Protein 4HP4 (pdb70)

CATH classification: 3.30.450.20

B-factor: mean 34.08, std 15.38, range [13.24, 105.61]

Foldseek 3Di:
DDPVVVVVVVCPPVLFWKFKFFLVDPQRATCDTGPSVCVVAVHDRVVNNGHPLPPVFDDDQFPVVCQSCCSVPAWDDFTWTEVGDIFTKDWTWGFDPPPDGGMIIITMGDRD/DDDPVRVVVVVCPPVLFWKFKFFLVDPQRATCDTGPSVCVVAVHHPVVNNGHRLCVVFDDDQFPVVCQSCCSVPHWDDFTWGEVGDIATKDWIWGFDPPPDGGMIIIGMHPRPD

Radius of gyration: 18.3 Å; Cα contacts (8 Å, |Δi|>4): 457; chains: 2; bounding box: 41×47×49 Å

Structure (mmCIF, N/CA/C/O backbone):
data_4HP4
#
_entry.id   4HP4
#
_cell.length_a   150.306
_cell.length_b   150.306
_cell.length_c   150.306
_cell.angle_alpha   90.00
_cell.angle_beta   90.00
_cell.angle_gamma   90.00
#
_symmetry.space_group_name_H-M   'P 41 3 2'
#
loop_
_entity.id
_entity.type
_entity.pdbx_description
1 polymer 'Eag-like K[+] channel'
2 non-polymer 'SULFATE ION'
3 non-polymer GLYCEROL
4 water water
#
loop_
_atom_site.group_PDB
_atom_site.id
_atom_site.type_symbol
_atom_site.label_atom_id
_atom_site.label_alt_id
_atom_site.label_comp_id
_atom_site.label_asym_id
_atom_site.label_entity_id
_atom_site.label_seq_id
_atom_site.pdbx_PDB_ins_code
_atom_site.Cartn_x
_atom_site.Cartn_y
_atom_site.Cartn_z
_atom_site.occupancy
_atom_site.B_iso_or_equiv
_atom_site.auth_seq_id
_atom_site.auth_comp_id
_atom_site.auth_asym_id
_atom_site.auth_atom_id
_atom_site.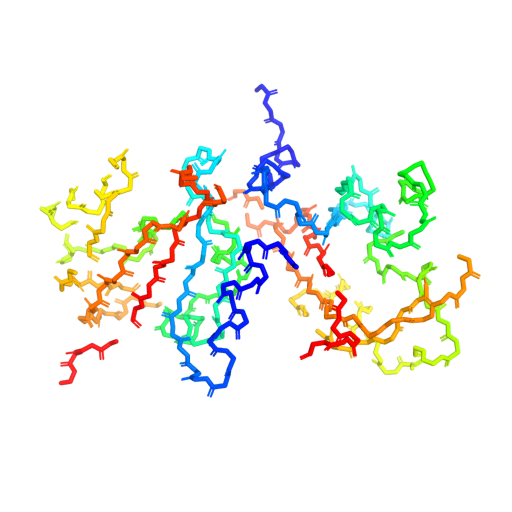pdbx_PDB_model_num
ATOM 1 N N . ASN A 1 6 ? 13.114 1.425 33.374 1.00 51.47 12 ASN A N 1
ATOM 2 C CA . ASN A 1 6 ? 11.801 2.020 33.592 1.00 50.81 12 ASN A CA 1
ATOM 3 C C . ASN A 1 6 ? 11.469 2.184 35.071 1.00 47.65 12 ASN A C 1
ATOM 4 O O . ASN A 1 6 ? 12.111 1.588 35.936 1.00 49.48 12 ASN A O 1
ATOM 9 N N . THR A 1 7 ? 10.450 2.991 35.350 1.00 36.59 13 THR A N 1
ATOM 10 C CA . THR A 1 7 ? 9.971 3.187 36.711 1.00 33.85 13 THR A CA 1
ATOM 11 C C . THR A 1 7 ? 9.263 1.928 37.187 1.00 37.29 13 THR A C 1
ATOM 12 O O . THR A 1 7 ? 8.917 1.057 36.386 1.00 33.37 13 THR A O 1
ATOM 16 N N . PHE A 1 8 ? 9.036 1.837 38.491 1.00 27.40 14 PHE A N 1
ATOM 17 C CA . PHE A 1 8 ? 8.340 0.685 39.048 1.00 33.92 14 PHE A CA 1
ATOM 18 C C . PHE A 1 8 ? 6.893 0.642 38.579 1.00 30.04 14 PHE A C 1
ATOM 19 O O . PHE A 1 8 ? 6.362 -0.425 38.282 1.00 30.67 14 PHE A O 1
ATOM 27 N N . LEU A 1 9 ? 6.253 1.802 38.510 1.00 25.23 15 LEU A N 1
ATOM 28 C CA . LEU A 1 9 ? 4.862 1.865 38.084 1.00 22.47 15 LEU A CA 1
ATOM 29 C C . LEU A 1 9 ? 4.716 1.284 36.674 1.00 21.67 15 LEU A C 1
ATOM 30 O O . LEU A 1 9 ? 3.888 0.403 36.439 1.00 23.98 15 LEU A O 1
ATOM 35 N N . ASP A 1 10 ? 5.540 1.765 35.746 1.00 22.68 16 ASP A N 1
ATOM 36 C CA . ASP A 1 10 ? 5.506 1.294 34.365 1.00 22.71 16 ASP A CA 1
ATOM 37 C C . ASP A 1 10 ? 5.897 -0.176 34.277 1.00 23.46 16 ASP A C 1
ATOM 38 O O . ASP A 1 10 ? 5.242 -0.965 33.594 1.00 19.02 16 ASP A O 1
ATOM 43 N N . THR A 1 11 ? 6.977 -0.534 34.965 1.00 22.86 17 THR A N 1
ATOM 44 C CA . THR A 1 11 ? 7.500 -1.895 34.927 1.00 26.38 17 THR A CA 1
ATOM 45 C C . THR A 1 11 ? 6.451 -2.914 35.361 1.00 23.18 17 THR A C 1
ATOM 46 O O . THR A 1 11 ? 6.245 -3.922 34.687 1.00 23.78 17 THR A O 1
ATOM 50 N N . ILE A 1 12 ? 5.783 -2.648 36.480 1.00 21.92 18 ILE A N 1
ATOM 51 C CA . ILE A 1 12 ? 4.827 -3.604 37.030 1.00 24.11 18 ILE A CA 1
ATOM 52 C C . ILE A 1 12 ? 3.601 -3.733 36.130 1.00 19.75 18 ILE A C 1
ATOM 53 O O . ILE A 1 12 ? 3.152 -4.839 35.841 1.00 18.81 18 ILE A O 1
ATOM 58 N N . ALA A 1 13 ? 3.061 -2.604 35.688 1.00 18.52 19 ALA A N 1
ATOM 59 C CA . ALA A 1 13 ? 1.906 -2.616 34.798 1.00 17.99 19 ALA A CA 1
ATOM 60 C C . ALA A 1 13 ? 2.204 -3.446 33.556 1.00 18.82 19 ALA A C 1
ATOM 61 O O . ALA A 1 13 ? 1.403 -4.285 33.149 1.00 19.97 19 ALA A O 1
ATOM 63 N N . THR A 1 14 ? 3.369 -3.208 32.965 1.00 17.78 20 THR A N 1
ATOM 64 C CA . THR A 1 14 ? 3.753 -3.860 31.720 1.00 19.75 20 THR A CA 1
ATOM 65 C C . THR A 1 14 ? 3.819 -5.384 31.858 1.00 20.65 20 THR A C 1
ATOM 66 O O . THR A 1 14 ? 3.556 -6.110 30.899 1.00 20.11 20 THR A O 1
ATOM 70 N N . ARG A 1 15 ? 4.163 -5.869 33.048 1.00 21.14 21 ARG A N 1
ATOM 71 C CA . ARG A 1 15 ? 4.292 -7.309 33.274 1.00 21.21 21 ARG A CA 1
ATOM 72 C C . ARG A 1 15 ? 3.015 -8.059 32.906 1.00 20.21 21 ARG A C 1
ATOM 73 O O . ARG A 1 15 ? 3.057 -9.246 32.573 1.00 19.80 21 ARG A O 1
ATOM 81 N N . PHE A 1 16 ? 1.883 -7.363 32.965 1.00 18.87 22 PHE A N 1
ATOM 82 C CA . PHE A 1 16 ? 0.584 -7.994 32.759 1.00 19.81 22 PHE A CA 1
ATOM 83 C C . PHE A 1 16 ? -0.003 -7.745 31.371 1.00 19.76 22 PHE A C 1
ATOM 84 O O . PHE A 1 16 ? -1.140 -8.129 31.106 1.00 24.61 22 PHE A O 1
ATOM 92 N N . ASP A 1 17 ? 0.766 -7.120 30.482 1.00 20.23 23 ASP A N 1
ATOM 93 C CA . ASP A 1 17 ? 0.270 -6.827 29.137 1.00 22.86 23 ASP A CA 1
ATOM 94 C C . ASP A 1 17 ? -0.237 -8.093 28.445 1.00 21.58 23 ASP A C 1
ATOM 95 O O . ASP A 1 17 ? 0.470 -9.097 28.372 1.00 23.51 23 ASP A O 1
ATOM 100 N N . GLY A 1 18 ? -1.467 -8.037 27.942 1.00 25.21 24 GLY A N 1
ATOM 101 C CA . GLY A 1 18 ? -2.016 -9.122 27.148 1.00 23.90 24 GLY A CA 1
ATOM 102 C C . GLY A 1 18 ? -2.747 -10.192 27.942 1.00 26.30 24 GLY A C 1
ATOM 103 O O . GLY A 1 18 ? -3.365 -11.079 27.354 1.00 29.01 24 GLY A O 1
ATOM 104 N N . THR A 1 19 ? -2.683 -10.117 29.270 1.00 23.29 25 THR A N 1
ATOM 105 C CA . THR A 1 19 ? -3.329 -11.120 30.122 1.00 26.50 25 THR A CA 1
ATOM 106 C C . THR A 1 19 ? -4.767 -10.741 30.472 1.00 27.58 25 THR A C 1
ATOM 107 O O . THR A 1 19 ? -5.515 -11.556 31.013 1.00 25.70 25 THR A O 1
ATOM 111 N N . HIS A 1 20 ? -5.143 -9.503 30.167 1.00 24.28 26 HIS A N 1
ATOM 112 C CA . HIS A 1 20 ? -6.490 -9.008 30.446 1.00 27.20 26 HIS A CA 1
ATOM 113 C C . HIS A 1 20 ? -6.818 -9.108 31.935 1.00 27.85 26 HIS A C 1
ATOM 114 O O . HIS A 1 20 ? -7.939 -9.444 32.313 1.00 30.44 26 HIS A O 1
ATOM 121 N N . SER A 1 21 ? -5.836 -8.808 32.777 1.00 22.72 27 SER A N 1
ATOM 122 C CA . SER A 1 21 ? -6.015 -8.903 34.219 1.00 24.12 27 SER A CA 1
ATOM 123 C C . SER A 1 21 ? -6.800 -7.715 34.773 1.00 23.83 27 SER A C 1
ATOM 124 O O . SER A 1 21 ? -6.846 -6.645 34.165 1.00 23.88 27 SER A O 1
ATOM 127 N N . ASN A 1 22 ? -7.426 -7.923 35.926 1.00 23.48 28 ASN A N 1
ATOM 128 C CA . ASN A 1 22 ? -8.105 -6.857 36.648 1.00 25.39 28 ASN A CA 1
ATOM 129 C C . ASN A 1 22 ? -7.240 -6.435 37.826 1.00 24.36 28 ASN A C 1
ATOM 130 O O . ASN A 1 22 ? -7.131 -7.173 38.806 1.00 24.40 28 ASN A O 1
ATOM 135 N N . PHE A 1 23 ? -6.626 -5.258 37.746 1.00 24.17 29 PHE A N 1
ATOM 136 C CA . PHE A 1 23 ? -5.767 -4.804 38.834 1.00 23.51 29 PHE A CA 1
ATOM 137 C C . PHE A 1 23 ? -5.602 -3.290 38.871 1.00 19.42 29 PHE A C 1
ATOM 138 O O . PHE A 1 23 ? -5.869 -2.590 37.892 1.00 21.26 29 PHE A O 1
ATOM 146 N N . VAL A 1 24 ? -5.169 -2.801 40.028 1.00 19.27 30 VAL A N 1
ATOM 147 C CA . VAL A 1 24 ? -4.814 -1.403 40.204 1.00 19.22 30 VAL A CA 1
ATOM 148 C C . VAL A 1 24 ? -3.436 -1.337 40.839 1.00 20.71 30 VAL A C 1
ATOM 149 O O . VAL A 1 24 ? -2.978 -2.301 41.458 1.00 22.85 30 VAL A O 1
ATOM 153 N N . LEU A 1 25 ? -2.773 -0.202 40.671 1.00 21.24 31 LEU A N 1
ATOM 154 C CA . LEU A 1 25 ? -1.522 0.060 41.360 1.00 21.89 31 LEU A CA 1
ATOM 155 C C . LEU A 1 25 ? -1.722 1.260 42.273 1.00 19.43 31 LEU A C 1
ATOM 156 O O . LEU A 1 25 ? -2.172 2.316 41.831 1.00 21.30 31 LEU A O 1
ATOM 161 N N . GLY A 1 26 ? -1.410 1.082 43.552 1.00 21.14 32 GLY A N 1
ATOM 162 C CA . GLY A 1 26 ? -1.543 2.150 44.524 1.00 24.00 32 GLY A CA 1
ATOM 163 C C . GLY A 1 26 ? -0.189 2.706 44.914 1.00 24.13 32 GLY A C 1
ATOM 164 O O . GLY A 1 26 ? 0.784 1.962 45.028 1.00 22.76 32 GLY A O 1
ATOM 165 N N . ASN A 1 27 ? -0.122 4.019 45.110 1.00 22.67 33 ASN A N 1
ATOM 166 C CA . ASN A 1 27 ? 1.118 4.665 45.523 1.00 23.99 33 ASN A CA 1
ATOM 167 C C . ASN A 1 27 ? 1.291 4.607 47.037 1.00 27.31 33 ASN A C 1
ATOM 168 O O . ASN A 1 27 ? 0.620 5.328 47.774 1.00 27.90 33 ASN A O 1
ATOM 173 N N . ALA A 1 28 ? 2.203 3.754 47.493 1.00 28.74 34 ALA A N 1
ATOM 174 C CA . ALA A 1 28 ? 2.428 3.555 48.923 1.00 30.80 34 ALA A CA 1
ATOM 175 C C . ALA A 1 28 ? 3.179 4.722 49.564 1.00 35.00 34 ALA A C 1
ATOM 176 O O . ALA A 1 28 ? 3.302 4.787 50.786 1.00 37.86 34 ALA A O 1
ATOM 178 N N . GLN A 1 29 ? 3.682 5.640 48.743 1.00 32.18 35 GLN A N 1
ATOM 179 C CA . GLN A 1 29 ? 4.412 6.796 49.256 1.00 37.08 35 GLN A CA 1
ATOM 180 C C . GLN A 1 29 ? 3.521 8.034 49.357 1.00 37.69 35 GLN A C 1
ATOM 181 O O . GLN A 1 29 ? 4.003 9.133 49.630 1.00 41.59 35 GLN A O 1
ATOM 187 N N . ALA A 1 30 ? 2.223 7.855 49.134 1.00 32.69 36 ALA A N 1
ATOM 188 C CA . ALA A 1 30 ? 1.276 8.958 49.239 1.00 35.38 36 ALA A CA 1
ATOM 189 C C . ALA A 1 30 ? 0.171 8.599 50.219 1.00 37.09 36 ALA A C 1
ATOM 190 O O . ALA A 1 30 ? -0.284 7.455 50.267 1.00 30.68 36 ALA A O 1
ATOM 192 N N . ASN A 1 31 ? -0.250 9.582 51.006 1.00 38.89 37 ASN A N 1
ATOM 193 C CA . ASN A 1 31 ? -1.297 9.377 51.996 1.00 42.94 37 ASN A CA 1
ATOM 194 C C . ASN A 1 31 ? -2.572 8.843 51.351 1.00 39.49 37 ASN A C 1
ATOM 195 O O . ASN A 1 31 ? -3.025 9.361 50.331 1.00 34.12 37 ASN A O 1
ATOM 200 N N . GLY A 1 32 ? -3.141 7.800 51.947 1.00 37.84 38 GLY A N 1
ATOM 201 C CA . GLY A 1 32 ? -4.365 7.204 51.442 1.00 37.28 38 GLY A CA 1
ATOM 202 C C . GLY A 1 32 ? -4.119 6.104 50.426 1.00 35.76 38 GLY A C 1
ATOM 203 O O . GLY A 1 32 ? -5.060 5.454 49.970 1.00 37.26 38 GLY A O 1
ATOM 204 N N . ASN A 1 33 ? -2.856 5.888 50.072 1.00 32.82 39 ASN A N 1
ATOM 205 C CA . ASN A 1 33 ? -2.499 4.870 49.090 1.00 30.25 39 ASN A CA 1
ATOM 206 C C . ASN A 1 33 ? -3.330 4.996 47.818 1.00 28.40 39 ASN A C 1
ATOM 207 O O . ASN A 1 33 ? -4.005 4.047 47.413 1.00 29.04 39 ASN A O 1
ATOM 212 N N . PRO A 1 34 ? -3.273 6.172 47.178 1.00 27.11 40 PRO A N 1
ATOM 213 C CA . PRO A 1 34 ? -4.091 6.474 46.000 1.00 26.27 40 PRO A CA 1
ATOM 214 C C . PRO A 1 34 ? -3.797 5.569 44.811 1.00 24.16 40 PRO A C 1
ATOM 215 O O . PRO A 1 34 ? -2.641 5.249 44.534 1.00 23.70 40 PRO A O 1
ATOM 219 N N . ILE A 1 35 ? -4.852 5.164 44.114 1.00 22.99 41 ILE A N 1
ATOM 220 C CA . ILE A 1 35 ? -4.707 4.433 42.865 1.00 22.22 41 ILE A CA 1
ATOM 221 C C . ILE A 1 35 ? -4.095 5.348 41.811 1.00 21.53 41 ILE A C 1
ATOM 222 O O . ILE A 1 35 ? -4.617 6.432 41.538 1.00 22.27 41 ILE A O 1
ATOM 227 N N . VAL A 1 36 ? -2.977 4.913 41.235 1.00 20.39 42 VAL A N 1
ATOM 228 C CA . VAL A 1 36 ? -2.291 5.687 40.204 1.00 19.30 42 VAL A CA 1
ATOM 229 C C . VAL A 1 36 ? -2.299 4.969 38.852 1.00 18.70 42 VAL A C 1
ATOM 230 O O . VAL A 1 36 ? -1.790 5.493 37.859 1.00 22.10 42 VAL A O 1
ATOM 234 N N . TYR A 1 37 ? -2.876 3.772 38.818 1.00 21.22 43 TYR A N 1
ATOM 2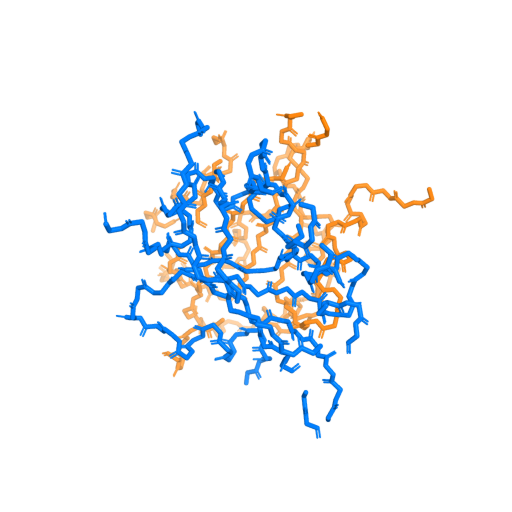35 C CA . TYR A 1 37 ? -3.078 3.052 37.566 1.00 20.30 43 TYR A CA 1
ATOM 236 C C . TYR A 1 37 ? -4.124 1.962 37.738 1.00 18.02 43 TYR A C 1
ATOM 237 O O . TYR A 1 37 ? -4.203 1.331 38.791 1.00 20.66 43 TYR A O 1
ATOM 246 N N . CYS A 1 38 ? -4.926 1.739 36.700 1.00 19.36 44 CYS A N 1
ATOM 247 C CA . CYS A 1 38 ? -5.857 0.612 36.686 1.00 22.42 44 CYS A CA 1
ATOM 248 C C . CYS A 1 38 ? -5.988 0.048 35.275 1.00 20.72 44 CYS A C 1
ATOM 249 O O . CYS A 1 38 ? -5.934 0.787 34.289 1.00 19.91 44 CYS A O 1
ATOM 252 N N . SER A 1 39 ? -6.156 -1.267 35.188 1.00 19.95 45 SER A N 1
ATOM 253 C CA . SER A 1 39 ? -6.241 -1.951 33.906 1.00 20.11 45 SER A CA 1
ATOM 254 C C . SER A 1 39 ? -7.640 -1.832 33.317 1.00 24.36 45 SER A C 1
ATOM 255 O O . SER A 1 39 ? -8.597 -1.531 34.030 1.00 24.59 45 SER A O 1
ATOM 258 N N . ASP A 1 40 ? -7.754 -2.067 32.013 1.00 23.82 46 ASP A N 1
ATOM 259 C CA . ASP A 1 40 ? -9.051 -2.059 31.347 1.00 25.41 46 ASP A CA 1
ATOM 260 C C . ASP A 1 40 ? -9.961 -3.120 31.955 1.00 27.01 46 ASP A C 1
ATOM 261 O O . ASP A 1 40 ? -11.173 -2.933 32.054 1.00 28.25 46 ASP A O 1
ATOM 266 N N . GLY A 1 41 ? -9.370 -4.242 32.354 1.00 26.59 47 GLY A N 1
ATOM 267 C CA . GLY A 1 41 ? -10.127 -5.328 32.950 1.00 25.54 47 GLY A CA 1
ATOM 268 C C . GLY A 1 41 ? -10.805 -4.906 34.238 1.00 25.74 47 GLY A C 1
ATOM 269 O O . GLY A 1 41 ? -11.939 -5.299 34.511 1.00 27.34 47 GLY A O 1
ATOM 270 N N . PHE A 1 42 ? -10.110 -4.101 35.034 1.00 25.04 48 PHE A N 1
ATOM 271 C CA . PHE A 1 42 ? -10.658 -3.628 36.298 1.00 25.84 48 PHE A CA 1
ATOM 272 C C . PHE A 1 42 ? -11.808 -2.659 36.046 1.00 27.77 48 PHE A C 1
ATOM 273 O O . PHE A 1 42 ? -12.812 -2.676 36.756 1.00 27.80 48 PHE A O 1
ATOM 281 N N . VAL A 1 43 ? -11.661 -1.819 35.027 1.00 28.36 49 VAL A N 1
ATOM 282 C CA . VAL A 1 43 ? -12.726 -0.902 34.638 1.00 28.01 49 VAL A CA 1
ATOM 283 C C . VAL A 1 43 ? -13.992 -1.687 34.298 1.00 32.29 49 VAL A C 1
ATOM 284 O O . VAL A 1 43 ? -15.084 -1.355 34.762 1.00 31.99 49 VAL A O 1
ATOM 288 N N . ASP A 1 44 ? -13.837 -2.740 33.500 1.00 31.53 50 ASP A N 1
ATOM 289 C CA . ASP A 1 44 ? -14.973 -3.552 33.072 1.00 34.37 50 ASP A CA 1
ATOM 290 C C . ASP A 1 44 ? -15.583 -4.323 34.236 1.00 35.38 50 ASP A C 1
ATOM 291 O O . ASP A 1 44 ? -16.802 -4.442 34.342 1.00 35.56 50 ASP A O 1
ATOM 296 N N . LEU A 1 45 ? -14.730 -4.845 35.108 1.00 32.07 51 LEU A N 1
ATOM 297 C CA . LEU A 1 45 ? -15.188 -5.621 36.252 1.00 32.34 51 LEU A CA 1
ATOM 298 C C . LEU A 1 45 ? -16.100 -4.807 37.165 1.00 35.18 51 LEU A C 1
ATOM 299 O O . LEU A 1 45 ? -17.160 -5.279 37.572 1.00 36.22 51 LEU A O 1
ATOM 304 N N . THR A 1 46 ? -15.684 -3.583 37.477 1.00 32.92 52 THR A N 1
ATOM 305 C CA . THR A 1 46 ? -16.334 -2.796 38.520 1.00 34.06 52 THR A CA 1
ATOM 306 C C . THR A 1 46 ? -17.453 -1.897 38.004 1.00 36.46 52 THR A C 1
ATOM 307 O O . THR A 1 46 ? -18.362 -1.542 38.754 1.00 38.26 52 THR A O 1
ATOM 311 N N . GLY A 1 47 ? -17.385 -1.518 36.734 1.00 36.03 53 GLY A N 1
ATOM 312 C CA . GLY A 1 47 ? -18.391 -0.644 36.159 1.00 38.25 53 GLY A CA 1
ATOM 313 C C . GLY A 1 47 ? -18.067 0.829 36.339 1.00 39.42 53 GLY A C 1
ATOM 314 O O . GLY A 1 47 ? -18.808 1.692 35.870 1.00 39.66 53 GLY A O 1
ATOM 315 N N . TYR A 1 48 ? -16.964 1.120 37.025 1.00 35.57 54 TYR A N 1
ATOM 316 C CA . TYR A 1 48 ? -16.498 2.495 37.181 1.00 35.08 54 TYR A CA 1
ATOM 317 C C . TYR A 1 48 ? -15.525 2.840 36.062 1.00 33.36 54 TYR A C 1
ATOM 318 O O . TYR A 1 48 ? -14.758 1.989 35.619 1.00 31.72 54 TYR A O 1
ATOM 327 N N . SER A 1 49 ? -15.560 4.087 35.608 1.00 34.08 55 SER A N 1
ATOM 328 C CA . SER A 1 49 ? -14.638 4.547 34.579 1.00 32.73 55 SER A CA 1
ATOM 329 C C . SER A 1 49 ? -13.239 4.678 35.164 1.00 30.32 55 SER A C 1
ATOM 330 O O . SER A 1 49 ? -13.073 4.794 36.377 1.00 30.01 55 SER A O 1
ATOM 333 N N . ARG A 1 50 ? -12.232 4.669 34.299 1.00 28.94 56 ARG A N 1
ATOM 334 C CA . ARG A 1 50 ? -10.863 4.882 34.743 1.00 28.51 56 ARG A CA 1
ATOM 335 C C . ARG A 1 50 ? -10.764 6.227 35.460 1.00 28.21 56 ARG A C 1
ATOM 336 O O . ARG A 1 50 ? -10.094 6.347 36.484 1.00 26.66 56 ARG A O 1
ATOM 344 N N . ALA A 1 51 ? -11.456 7.231 34.930 1.00 29.22 57 ALA A N 1
ATOM 345 C CA . ALA A 1 51 ? -11.426 8.573 35.503 1.00 30.13 57 ALA A CA 1
ATOM 346 C C . ALA A 1 51 ? -11.895 8.566 36.956 1.00 31.02 57 ALA A C 1
ATOM 347 O O . ALA A 1 51 ? -11.283 9.194 37.819 1.00 30.59 57 ALA A O 1
ATOM 349 N N . GLN A 1 52 ? -12.984 7.854 37.225 1.00 31.92 58 GLN A N 1
ATOM 350 C CA . GLN A 1 52 ? -13.494 7.736 38.585 1.00 33.21 58 GLN A CA 1
ATOM 351 C C . GLN A 1 52 ? -12.513 6.964 39.463 1.00 31.19 58 GLN A C 1
ATOM 352 O O . GLN A 1 52 ? -12.219 7.366 40.586 1.00 31.40 58 GLN A O 1
ATOM 358 N N . ILE A 1 53 ? -12.002 5.858 38.937 1.00 29.35 59 ILE A N 1
ATOM 359 C CA . ILE A 1 53 ? -11.096 4.999 39.686 1.00 27.79 59 ILE A CA 1
ATOM 360 C C . ILE A 1 53 ? -9.791 5.718 40.031 1.00 28.61 59 ILE A C 1
ATOM 361 O O . ILE A 1 53 ? -9.194 5.470 41.079 1.00 27.15 59 ILE A O 1
ATOM 366 N N . MET A 1 54 ? -9.362 6.619 39.154 1.00 26.41 60 MET A N 1
ATOM 367 C CA . MET A 1 54 ? -8.119 7.361 39.355 1.00 25.62 60 MET A CA 1
ATOM 368 C C . MET A 1 54 ? -8.242 8.435 40.443 1.00 27.91 60 MET A C 1
ATOM 369 O O . MET A 1 54 ? -7.296 9.185 40.694 1.00 27.22 60 MET A O 1
ATOM 374 N N . GLN A 1 55 ? -9.403 8.505 41.088 1.00 28.81 61 GLN A N 1
ATOM 375 C CA . GLN A 1 55 ? -9.575 9.369 42.250 1.00 30.56 61 GLN A CA 1
ATOM 376 C C . GLN A 1 55 ? -9.985 8.554 43.481 1.00 31.30 61 GLN A C 1
ATOM 377 O O . GLN A 1 55 ? -10.578 9.089 44.416 1.00 33.43 61 GLN A O 1
ATOM 394 N N . GLY A 1 57 ? -8.880 5.179 46.406 1.00 30.40 63 GLY A N 1
ATOM 395 C CA . GLY A 1 57 ? -7.773 4.552 47.108 1.00 29.68 63 GLY A CA 1
ATOM 396 C C . GLY A 1 57 ? -7.705 3.059 46.848 1.00 30.29 63 GLY A C 1
ATOM 397 O O . GLY A 1 57 ? -8.710 2.433 46.508 1.00 29.18 63 GLY A O 1
ATOM 398 N N . CYS A 1 58 ? -6.520 2.482 47.020 1.00 27.45 64 CYS A N 1
ATOM 399 C CA A CYS A 1 58 ? -6.380 1.070 46.679 0.41 29.80 64 CYS A CA 1
ATOM 400 C CA B CYS A 1 58 ? -6.247 1.068 46.783 0.59 29.84 64 CYS A CA 1
ATOM 401 C C . CYS A 1 58 ? -7.019 0.159 47.729 1.00 29.20 64 CYS A C 1
ATOM 402 O O . CYS A 1 58 ? -7.113 -1.047 47.517 1.00 30.95 64 CYS A O 1
ATOM 407 N N . SER A 1 59 ? -7.513 0.735 48.820 1.00 30.37 65 SER A N 1
ATOM 408 C CA . SER A 1 59 ? -8.298 -0.034 49.776 1.00 35.45 65 SER A CA 1
ATOM 409 C C . SER A 1 59 ? -9.602 -0.455 49.107 1.00 37.96 65 SER A C 1
ATOM 410 O O . SER A 1 59 ? -10.274 -1.385 49.555 1.00 34.80 65 SER A O 1
ATOM 413 N N . CYS A 1 60 ? -9.952 0.248 48.033 1.00 33.64 66 CYS A N 1
ATOM 414 C CA . CYS A 1 60 ? -11.146 -0.055 47.251 1.00 31.92 66 CYS A CA 1
ATOM 415 C C . CYS A 1 60 ? -12.412 0.130 48.078 1.00 36.67 66 CYS A C 1
ATOM 416 O O . CYS A 1 60 ? -13.391 -0.602 47.920 1.00 37.01 66 CYS A O 1
ATOM 419 N N . HIS A 1 61 ? -12.385 1.130 48.951 1.00 36.42 67 HIS A N 1
ATOM 420 C CA . HIS A 1 61 ? -13.546 1.490 49.749 1.00 41.80 67 HIS A CA 1
ATOM 421 C C . HIS A 1 61 ? -14.755 1.759 48.855 1.00 41.98 67 HIS A C 1
ATOM 422 O O . HIS A 1 61 ? -15.890 1.472 49.231 1.00 42.82 67 HIS A O 1
ATOM 429 N N . PHE A 1 62 ? -14.506 2.307 47.669 1.00 38.48 68 PHE A N 1
ATOM 430 C CA . PHE A 1 62 ? -15.584 2.635 46.738 1.00 39.39 68 PHE A CA 1
ATOM 431 C C . PHE A 1 62 ? -16.322 1.388 46.247 1.00 42.66 68 PHE A C 1
ATOM 432 O O . PHE A 1 62 ? -17.382 1.491 45.628 1.00 42.87 68 PHE A O 1
ATOM 440 N N . LEU A 1 63 ? -15.766 0.214 46.535 1.00 39.62 69 LEU A N 1
ATOM 441 C CA . LEU A 1 63 ? -16.406 -1.045 46.164 1.00 40.61 69 LEU A CA 1
ATOM 442 C C . LEU A 1 63 ? -17.160 -1.689 47.330 1.00 43.33 69 LEU A C 1
ATOM 443 O O . LEU A 1 63 ? -17.848 -2.690 47.139 1.00 43.00 69 LEU A O 1
ATOM 448 N N . TYR A 1 64 ? -17.034 -1.129 48.531 1.00 44.97 70 TYR A N 1
ATOM 449 C CA . TYR A 1 64 ? -17.724 -1.691 49.692 1.00 52.00 70 TYR A CA 1
ATOM 450 C C . TYR A 1 64 ? -19.229 -1.467 49.586 1.00 49.50 70 TYR A C 1
ATOM 451 O O . TYR A 1 64 ? -19.681 -0.467 49.027 1.00 49.82 70 TYR A O 1
ATOM 460 N N . GLY A 1 65 ? -19.997 -2.404 50.130 1.00 51.88 71 GLY A N 1
ATOM 461 C CA . GLY A 1 65 ? -21.439 -2.267 50.208 1.00 55.47 71 GLY A CA 1
ATOM 462 C C . GLY A 1 65 ? -21.981 -2.929 51.460 1.00 58.82 71 GLY A C 1
ATOM 463 O O . GLY A 1 65 ? -21.210 -3.370 52.312 1.00 58.37 71 GLY A O 1
ATOM 464 N N . PRO A 1 66 ? -23.314 -3.001 51.578 1.00 63.43 72 PRO A N 1
ATOM 465 C CA . PRO A 1 66 ? -23.992 -3.559 52.755 1.00 68.30 72 PRO A CA 1
ATOM 466 C C . PRO A 1 66 ? -23.433 -4.906 53.216 1.00 68.54 72 PRO A C 1
ATOM 467 O O . PRO A 1 66 ? -23.159 -5.073 54.405 1.00 67.40 72 PRO A O 1
ATOM 471 N N . ASP A 1 67 ? -23.259 -5.845 52.291 1.00 63.71 73 ASP A N 1
ATOM 472 C CA . ASP A 1 67 ? -22.845 -7.201 52.649 1.00 63.54 73 ASP A CA 1
ATOM 473 C C . ASP A 1 67 ? -21.328 -7.358 52.751 1.00 59.92 73 ASP A C 1
ATOM 474 O O . ASP A 1 67 ? -20.833 -8.452 53.023 1.00 59.56 73 ASP A O 1
ATOM 479 N N . THR A 1 68 ? -20.590 -6.274 52.533 1.00 57.49 74 THR A N 1
ATOM 480 C CA . THR A 1 68 ? -19.145 -6.303 52.724 1.00 54.56 74 THR A CA 1
ATOM 481 C C . THR A 1 68 ? -18.851 -6.387 54.217 1.00 56.76 74 THR A C 1
ATOM 482 O O . THR A 1 68 ? -19.051 -5.421 54.952 1.00 58.57 74 THR A O 1
ATOM 497 N N . GLU A 1 70 ? -17.489 -6.332 57.899 1.00 62.08 76 GLU A N 1
ATOM 498 C CA . GLU A 1 70 ? -16.657 -5.372 58.613 1.00 62.10 76 GLU A CA 1
ATOM 499 C C . GLU A 1 70 ? -15.251 -5.923 58.836 1.00 60.17 76 GLU A C 1
ATOM 500 O O . GLU A 1 70 ? -14.264 -5.198 58.714 1.00 57.99 76 GLU A O 1
ATOM 506 N N . GLU A 1 71 ? -15.167 -7.209 59.162 1.00 60.98 77 GLU A N 1
ATOM 507 C CA . GLU A 1 71 ? -13.883 -7.847 59.432 1.00 59.63 77 GLU A CA 1
ATOM 508 C C . GLU A 1 71 ? -13.008 -7.850 58.179 1.00 62.53 77 GLU A C 1
ATOM 509 O O . GLU A 1 71 ? -11.785 -7.742 58.263 1.00 53.40 77 GLU A O 1
ATOM 515 N N . HIS A 1 72 ? -13.644 -7.975 57.018 1.00 53.29 78 HIS A N 1
ATOM 516 C CA . HIS A 1 72 ? -12.930 -7.938 55.747 1.00 54.88 78 HIS A CA 1
ATOM 517 C C . HIS A 1 72 ? -12.369 -6.543 55.491 1.00 49.80 78 HIS A C 1
ATOM 518 O O . HIS A 1 72 ? -11.242 -6.397 55.021 1.00 46.94 78 HIS A O 1
ATOM 536 N N . GLN A 1 74 ? -11.488 -4.535 57.750 1.00 51.27 80 GLN A N 1
ATOM 537 C CA . GLN A 1 74 ? -10.385 -4.401 58.697 1.00 53.86 80 GLN A CA 1
ATOM 538 C C . GLN A 1 74 ? -9.121 -5.081 58.181 1.00 49.36 80 GLN A C 1
ATOM 539 O O . GLN A 1 74 ? -8.025 -4.537 58.301 1.00 51.40 80 GLN A O 1
ATOM 545 N N . GLN A 1 75 ? -9.274 -6.276 57.618 1.00 48.28 81 GLN A N 1
ATOM 546 C CA . GLN A 1 75 ? -8.141 -6.996 57.048 1.00 45.81 81 GLN A CA 1
ATOM 547 C C . GLN A 1 75 ? -7.459 -6.144 55.985 1.00 42.64 81 GLN A C 1
ATOM 548 O O . GLN A 1 75 ? -6.233 -6.043 55.943 1.00 41.46 81 GLN A O 1
ATOM 554 N N . ILE A 1 76 ? -8.264 -5.528 55.127 1.00 41.39 82 ILE A N 1
ATOM 555 C CA . ILE A 1 76 ? -7.736 -4.708 54.045 1.00 40.47 82 ILE A CA 1
ATOM 556 C C . ILE A 1 76 ? -6.968 -3.517 54.609 1.00 39.02 82 ILE A C 1
ATOM 557 O O . ILE A 1 76 ? -5.852 -3.231 54.177 1.00 37.11 82 ILE A O 1
ATOM 562 N N . GLU A 1 77 ? -7.562 -2.836 55.585 1.00 41.78 83 GLU A N 1
ATOM 563 C CA . GLU A 1 77 ? -6.915 -1.695 56.225 1.00 42.64 83 GLU A CA 1
ATOM 564 C C . GLU A 1 77 ? -5.577 -2.100 56.836 1.00 42.97 83 GLU A C 1
ATOM 565 O O . GLU A 1 77 ? -4.578 -1.400 56.675 1.00 42.48 83 GLU A O 1
ATOM 582 N N . SER A 1 79 ? -3.675 -4.732 56.105 1.00 40.75 85 SER A N 1
ATOM 583 C CA . SER A 1 79 ? -2.754 -5.072 55.027 1.00 40.20 85 SER A CA 1
ATOM 584 C C . SER A 1 79 ? -2.031 -3.824 54.526 1.00 40.68 85 SER A C 1
ATOM 585 O O . SER A 1 79 ? -0.803 -3.796 54.434 1.00 39.41 85 SER A O 1
ATOM 588 N N . LEU A 1 80 ? -2.801 -2.790 54.210 1.00 39.10 86 LEU A N 1
ATOM 589 C CA . LEU A 1 80 ? -2.244 -1.560 53.664 1.00 39.40 86 LEU A CA 1
ATOM 590 C C . LEU A 1 80 ? -1.430 -0.796 54.707 1.00 36.36 86 LEU A C 1
ATOM 591 O O . LEU A 1 80 ? -0.351 -0.285 54.410 1.00 41.82 86 LEU A O 1
ATOM 596 N N . SER A 1 81 ? -1.947 -0.731 55.929 1.00 39.01 87 SER A N 1
ATOM 597 C CA . SER A 1 81 ? -1.276 -0.010 57.006 1.00 42.30 87 SER A CA 1
ATOM 598 C C . SER A 1 81 ? 0.075 -0.638 57.351 1.00 45.72 87 SER A C 1
ATOM 599 O O . SER A 1 81 ? 1.068 0.066 57.533 1.00 42.43 87 SER A O 1
ATOM 602 N N . ASN A 1 82 ? 0.107 -1.964 57.438 1.00 47.12 88 ASN A N 1
ATOM 603 C CA . ASN A 1 82 ? 1.335 -2.677 57.771 1.00 48.31 88 ASN A CA 1
ATOM 604 C C . ASN A 1 82 ? 2.150 -3.014 56.527 1.00 46.11 88 ASN A C 1
ATOM 605 O O . ASN A 1 82 ? 3.247 -3.566 56.622 1.00 44.32 88 ASN A O 1
ATOM 621 N N . MET A 1 84 ? 1.623 -5.247 54.066 1.00 40.57 90 MET A N 1
ATOM 622 C CA A MET A 1 84 ? 1.796 -6.692 53.967 0.53 40.79 90 MET A CA 1
ATOM 623 C CA B MET A 1 84 ? 1.786 -6.696 53.980 0.47 40.86 90 MET A CA 1
ATOM 624 C C . MET A 1 84 ? 0.845 -7.282 52.933 1.00 35.97 90 MET A C 1
ATOM 625 O O . MET A 1 84 ? -0.110 -6.631 52.511 1.00 37.57 90 MET A O 1
ATOM 634 N N . GLU A 1 85 ? 1.112 -8.522 52.532 1.00 34.43 91 GLU A N 1
ATOM 635 C CA . GLU A 1 85 ? 0.282 -9.207 51.549 1.00 32.00 91 GLU A CA 1
ATOM 636 C C . GLU A 1 85 ? -1.091 -9.508 52.117 1.00 35.99 91 GLU A C 1
ATOM 637 O O . GLU A 1 85 ? -1.251 -9.686 53.325 1.00 35.51 91 GLU A O 1
ATOM 643 N N . LEU A 1 86 ? -2.078 -9.597 51.234 1.00 33.71 92 LEU A N 1
ATOM 644 C CA . LEU A 1 86 ? -3.398 -10.067 51.625 1.00 36.38 92 LEU A CA 1
ATOM 645 C C . LEU A 1 86 ? -4.052 -10.833 50.483 1.00 32.19 92 LEU A C 1
ATOM 646 O O . LEU A 1 86 ? -3.972 -10.434 49.321 1.00 29.80 92 LEU A O 1
ATOM 662 N N . LEU A 1 88 ? -7.878 -12.381 49.984 1.00 35.42 94 LEU A N 1
ATOM 663 C CA . LEU A 1 88 ? -9.156 -12.318 50.679 1.00 37.45 94 LEU A CA 1
ATOM 664 C C . LEU A 1 88 ? -10.347 -12.527 49.752 1.00 37.18 94 LEU A C 1
ATOM 665 O O . LEU A 1 88 ? -10.411 -11.956 48.666 1.00 37.08 94 LEU A O 1
ATOM 670 N N . GLU A 1 89 ? -11.290 -13.350 50.198 1.00 39.66 95 GLU A N 1
ATOM 671 C CA . GLU A 1 89 ? -12.574 -13.484 49.529 1.00 40.76 95 GLU A CA 1
ATOM 672 C C . GLU A 1 89 ? -13.553 -12.522 50.188 1.00 42.40 95 GLU A C 1
ATOM 673 O O . GLU A 1 89 ? -13.814 -12.612 51.386 1.00 44.74 95 GLU A O 1
ATOM 679 N N . VAL A 1 90 ? -14.084 -11.595 49.398 1.00 43.12 96 VAL A N 1
ATOM 680 C CA . VAL A 1 90 ? -14.873 -10.496 49.931 1.00 42.97 96 VAL A CA 1
ATOM 681 C C . VAL A 1 90 ? -15.944 -10.090 48.930 1.00 43.29 96 VAL A C 1
ATOM 682 O O . VAL A 1 90 ? -15.736 -10.170 47.721 1.00 42.85 96 VAL A O 1
ATOM 686 N N . ILE A 1 91 ? -17.096 -9.666 49.436 1.00 46.00 97 ILE A N 1
ATOM 687 C CA . ILE A 1 91 ? -18.166 -9.177 48.579 1.00 46.81 97 ILE A CA 1
ATOM 688 C C . ILE A 1 91 ? -17.936 -7.710 48.242 1.00 45.30 97 ILE A C 1
ATOM 689 O O . ILE A 1 91 ? -17.841 -6.866 49.132 1.00 46.04 97 ILE A O 1
ATOM 694 N N . PHE A 1 92 ? -17.837 -7.422 46.948 1.00 43.66 98 PHE A N 1
ATOM 695 C CA . PHE A 1 92 ? -17.697 -6.056 46.463 1.00 42.29 98 PHE A CA 1
ATOM 696 C C . PHE A 1 92 ? -18.931 -5.685 45.648 1.00 43.93 98 PHE A C 1
ATOM 697 O O . PHE A 1 92 ? -19.718 -6.554 45.268 1.00 45.86 98 PHE A O 1
ATOM 705 N N . TYR A 1 93 ? -19.091 -4.394 45.378 1.00 43.82 99 TYR A N 1
ATOM 706 C CA . TYR A 1 93 ? -20.250 -3.895 44.647 1.00 45.75 99 TYR A CA 1
ATOM 707 C C . TYR A 1 93 ? -19.840 -3.073 43.430 1.00 47.28 99 TYR A C 1
ATOM 708 O O . TYR A 1 93 ? -18.964 -2.212 43.511 1.00 42.04 99 TYR A O 1
ATOM 739 N N . GLU A 1 96 ? -23.333 0.154 39.477 1.00 50.71 102 GLU A N 1
ATOM 740 C CA . GLU A 1 96 ? -24.795 0.180 39.510 1.00 56.37 102 GLU A CA 1
ATOM 741 C C . GLU A 1 96 ? -25.384 -0.680 40.632 1.00 61.14 102 GLU A C 1
ATOM 742 O O . GLU A 1 96 ? -26.593 -0.904 40.675 1.00 61.18 102 GLU A O 1
ATOM 748 N N . GLY A 1 97 ? -24.532 -1.164 41.531 1.00 54.66 103 GLY A N 1
ATOM 749 C CA . GLY A 1 97 ? -24.999 -1.777 42.762 1.00 56.97 103 GLY A CA 1
ATOM 750 C C . GLY A 1 97 ? -24.973 -3.295 42.817 1.00 57.27 103 GLY A C 1
ATOM 751 O O . GLY A 1 97 ? -25.165 -3.873 43.885 1.00 58.31 103 GLY A O 1
ATOM 752 N N . ALA A 1 98 ? -24.740 -3.950 41.685 1.00 59.18 104 ALA A N 1
ATOM 753 C CA . ALA A 1 98 ? -24.714 -5.410 41.655 1.00 55.43 104 ALA A CA 1
ATOM 754 C C . ALA A 1 98 ? -23.551 -5.950 42.488 1.00 52.80 104 ALA A C 1
ATOM 755 O O . ALA A 1 98 ? -22.404 -5.555 42.284 1.00 50.15 104 ALA A O 1
ATOM 757 N N . PRO A 1 99 ? -23.844 -6.856 43.436 1.00 58.99 105 PRO A N 1
ATOM 758 C CA . PRO A 1 99 ? -22.779 -7.448 44.250 1.00 56.86 105 PRO A CA 1
ATOM 759 C C . PRO A 1 99 ? -22.061 -8.575 43.519 1.00 55.57 105 PRO A C 1
ATOM 760 O O . PRO A 1 99 ? -22.649 -9.212 42.647 1.00 56.06 105 PRO A O 1
ATOM 764 N N . PHE A 1 100 ? -20.801 -8.810 43.867 1.00 50.26 106 PHE A N 1
ATOM 765 C CA . PHE A 1 100 ? -20.077 -9.964 43.352 1.00 47.92 106 PHE A CA 1
ATOM 766 C C . PHE A 1 100 ? -19.015 -10.416 44.344 1.00 47.92 106 PHE A C 1
ATOM 767 O O . PHE A 1 100 ? -18.427 -9.601 45.055 1.00 45.89 106 PHE A O 1
ATOM 775 N N . TRP A 1 101 ? -18.792 -11.724 44.402 1.00 47.42 107 TRP A N 1
ATOM 776 C CA . TRP A 1 101 ? -17.721 -12.276 45.216 1.00 46.08 107 TRP A CA 1
ATOM 777 C C . TRP A 1 101 ? -16.392 -12.014 44.528 1.00 41.69 107 TRP A C 1
ATOM 778 O O . TRP A 1 101 ? -16.225 -12.320 43.348 1.00 40.01 107 TRP A O 1
ATOM 789 N N . CYS A 1 102 ? -15.450 -11.447 45.272 1.00 40.48 108 CYS A N 1
ATOM 790 C CA . CYS A 1 102 ? -14.155 -11.083 44.716 1.00 36.55 108 CYS A CA 1
ATOM 791 C C . CYS A 1 102 ? -13.012 -11.725 45.489 1.00 36.80 108 CYS A C 1
ATOM 792 O O . CYS A 1 102 ? -12.987 -11.691 46.720 1.00 37.86 108 CYS A O 1
ATOM 795 N N . LEU A 1 103 ? -12.073 -12.316 44.758 1.00 34.41 109 LEU A N 1
ATOM 796 C CA . LEU A 1 103 ? -10.801 -12.718 45.339 1.00 34.93 109 LEU A CA 1
ATOM 797 C C . LEU A 1 103 ? -9.856 -11.529 45.202 1.00 30.59 109 LEU A C 1
ATOM 798 O O . LEU A 1 103 ? -9.382 -11.212 44.110 1.00 28.33 109 LEU A O 1
ATOM 803 N N . PHE A 1 104 ? -9.608 -10.874 46.328 1.00 31.18 110 PHE A N 1
ATOM 804 C CA . PHE A 1 104 ? -8.861 -9.627 46.379 1.00 29.55 110 PHE A CA 1
ATOM 805 C C . PHE A 1 104 ? -7.430 -9.939 46.814 1.00 28.53 110 PHE A C 1
ATOM 806 O O . PHE A 1 104 ? -7.201 -10.432 47.918 1.00 30.39 110 PHE A O 1
ATOM 814 N N . ASP A 1 105 ? -6.477 -9.655 45.930 1.00 26.17 111 ASP A N 1
ATOM 815 C CA A ASP A 1 105 ? -5.078 -10.005 46.151 0.48 27.06 111 ASP A CA 1
ATOM 816 C CA B ASP A 1 105 ? -5.079 -10.013 46.147 0.52 27.20 111 ASP A CA 1
ATOM 817 C C . ASP A 1 105 ? -4.195 -8.768 46.164 1.00 29.55 111 ASP A C 1
ATOM 818 O O . ASP A 1 105 ? -4.058 -8.085 45.151 1.00 29.25 111 ASP A O 1
ATOM 827 N N . ILE A 1 106 ? -3.595 -8.488 47.317 1.00 26.86 112 ILE A N 1
ATOM 828 C CA . ILE A 1 106 ? -2.693 -7.351 47.463 1.00 25.64 112 ILE A CA 1
ATOM 829 C C . ILE A 1 106 ? -1.279 -7.824 47.762 1.00 27.11 112 ILE A C 1
ATOM 830 O O . ILE A 1 106 ? -1.069 -8.647 48.654 1.00 28.76 112 ILE A O 1
ATOM 835 N N . VAL A 1 107 ? -0.313 -7.306 47.010 1.00 24.77 113 VAL A N 1
ATOM 836 C CA . VAL A 1 107 ? 1.094 -7.514 47.330 1.00 26.75 113 VAL A CA 1
ATOM 837 C C . VAL A 1 107 ? 1.830 -6.182 47.328 1.00 26.72 113 VAL A C 1
ATOM 838 O O . VAL A 1 107 ? 1.653 -5.372 46.419 1.00 25.59 113 VAL A O 1
ATOM 842 N N . PRO A 1 108 ? 2.648 -5.942 48.362 1.00 31.05 114 PRO A N 1
ATOM 843 C CA . PRO A 1 108 ? 3.506 -4.756 48.394 1.00 32.81 114 PRO A CA 1
ATOM 844 C C . PRO A 1 108 ? 4.680 -4.899 47.435 1.00 32.94 114 PRO A C 1
ATOM 845 O O . PRO A 1 108 ? 5.316 -5.953 47.385 1.00 33.04 114 PRO A O 1
ATOM 849 N N . ILE A 1 109 ? 4.947 -3.842 46.677 1.00 29.68 115 ILE A N 1
ATOM 850 C CA . ILE A 1 109 ? 6.051 -3.814 45.730 1.00 29.37 115 ILE A CA 1
ATOM 851 C C . ILE A 1 109 ? 7.195 -3.003 46.313 1.00 34.76 115 ILE A C 1
ATOM 852 O O . ILE A 1 109 ? 7.031 -1.825 46.635 1.00 33.54 115 ILE A O 1
ATOM 868 N N . ASN A 1 111 ? 11.231 -1.490 46.184 1.00 45.50 117 ASN A N 1
ATOM 869 C CA . ASN A 1 111 ? 12.219 -1.019 45.225 1.00 49.04 117 ASN A CA 1
ATOM 870 C C . ASN A 1 111 ? 13.585 -1.660 45.467 1.00 53.69 117 ASN A C 1
ATOM 871 O O . ASN A 1 111 ? 13.695 -2.636 46.208 1.00 52.88 117 ASN A O 1
ATOM 876 N N . GLU A 1 112 ? 14.619 -1.111 44.838 1.00 54.93 118 GLU A N 1
ATOM 877 C CA . GLU A 1 112 ? 15.972 -1.640 44.978 1.00 60.01 118 GLU A CA 1
ATOM 878 C C . GLU A 1 112 ? 16.487 -1.465 46.407 1.00 63.81 118 GLU A C 1
ATOM 879 O O . GLU A 1 112 ? 17.417 -2.151 46.830 1.00 65.31 118 GLU A O 1
ATOM 896 N N . ARG A 1 114 ? 14.572 -1.950 49.050 1.00 65.30 120 ARG A N 1
ATOM 897 C CA . ARG A 1 114 ? 13.691 -2.764 49.896 1.00 66.10 120 ARG A CA 1
ATOM 898 C C . ARG A 1 114 ? 12.588 -1.951 50.586 1.00 65.04 120 ARG A C 1
ATOM 899 O O . ARG A 1 114 ? 11.996 -2.406 51.566 1.00 65.34 120 ARG A O 1
ATOM 907 N N . ASP A 1 115 ? 12.304 -0.760 50.067 1.00 64.38 121 ASP A N 1
ATOM 908 C CA . ASP A 1 115 ? 11.199 0.048 50.574 1.00 64.56 121 ASP A CA 1
ATOM 909 C C . ASP A 1 115 ? 9.943 -0.192 49.743 1.00 51.23 121 ASP A C 1
ATOM 910 O O . ASP A 1 115 ? 10.010 -0.268 48.518 1.00 49.22 121 ASP A O 1
ATOM 915 N N . VAL A 1 116 ? 8.801 -0.315 50.412 1.00 34.55 122 VAL A N 1
ATOM 916 C CA . VAL A 1 116 ? 7.525 -0.474 49.721 1.00 32.68 122 VAL A CA 1
ATOM 917 C C . VAL A 1 116 ? 7.127 0.840 49.059 1.00 31.91 122 VAL A C 1
ATOM 918 O O . VAL A 1 116 ? 6.919 1.845 49.740 1.00 34.29 122 VAL A O 1
ATOM 922 N N . VAL A 1 117 ? 7.023 0.829 47.733 1.00 26.73 123 VAL A N 1
ATOM 923 C CA . VAL A 1 117 ? 6.680 2.036 46.985 1.00 27.63 123 VAL A CA 1
ATOM 924 C C . VAL A 1 117 ? 5.333 1.928 46.270 1.00 29.67 123 VAL A C 1
ATOM 925 O O . VAL A 1 117 ? 4.733 2.944 45.916 1.00 27.39 123 VAL A O 1
ATOM 929 N N . LEU A 1 118 ? 4.858 0.704 46.062 1.00 25.89 124 LEU A N 1
ATOM 930 C CA . LEU A 1 118 ? 3.579 0.491 45.393 1.00 22.75 124 LEU A CA 1
ATOM 931 C C . LEU A 1 118 ? 2.836 -0.687 46.000 1.00 23.36 124 LEU A C 1
ATOM 932 O O . LEU A 1 118 ? 3.439 -1.561 46.623 1.00 23.00 124 LEU A O 1
ATOM 937 N N . PHE A 1 119 ? 1.520 -0.698 45.818 1.00 24.57 125 PHE A N 1
ATOM 938 C CA . PHE A 1 119 ? 0.720 -1.886 46.066 1.00 22.09 125 PHE A CA 1
ATOM 939 C C . PHE A 1 119 ? 0.162 -2.384 44.739 1.00 21.62 125 PHE A C 1
ATOM 940 O O . PHE A 1 119 ? -0.417 -1.615 43.976 1.00 21.86 125 PHE A O 1
ATOM 948 N N . LEU A 1 120 ? 0.359 -3.664 44.455 1.00 21.93 126 LEU A N 1
ATOM 949 C CA . LEU A 1 120 ? -0.324 -4.305 43.343 1.00 21.97 126 LEU A CA 1
ATOM 950 C C . LEU A 1 120 ? -1.544 -5.024 43.897 1.00 22.86 126 LEU A C 1
ATOM 951 O O . LEU A 1 120 ? -1.414 -5.973 44.666 1.00 25.28 126 LEU A O 1
ATOM 956 N N . ALA A 1 121 ? -2.728 -4.560 43.518 1.00 22.62 127 ALA A N 1
ATOM 957 C CA . ALA A 1 121 ? -3.967 -5.157 43.998 1.00 26.05 127 ALA A CA 1
ATOM 958 C C . ALA A 1 121 ? -4.813 -5.629 42.819 1.00 24.16 127 ALA A C 1
ATOM 959 O O . ALA A 1 121 ? -5.178 -4.834 41.957 1.00 23.54 127 ALA A O 1
ATOM 961 N N . SER A 1 122 ? -5.116 -6.923 42.782 1.00 24.44 128 SER A N 1
ATOM 962 C CA . SER A 1 122 ? -5.871 -7.497 41.673 1.00 27.08 128 SER A CA 1
ATOM 963 C C . SER A 1 122 ? -7.179 -8.125 42.151 1.00 28.42 128 SER A C 1
ATOM 964 O O . SER A 1 122 ? -7.330 -8.462 43.325 1.00 27.19 128 SER A O 1
ATOM 967 N N . HIS A 1 123 ? -8.111 -8.298 41.221 1.00 27.79 129 HIS A N 1
ATOM 968 C CA . HIS 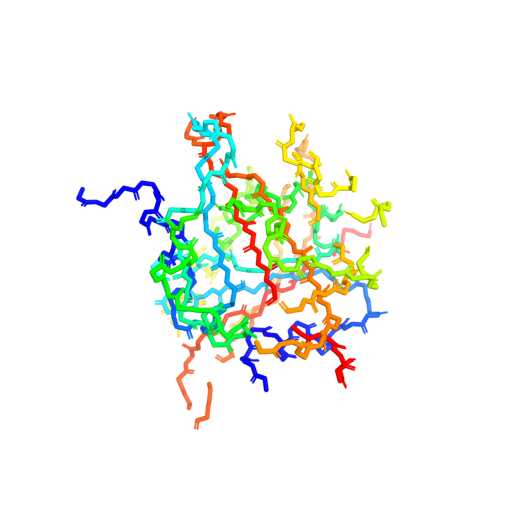A 1 123 ? -9.484 -8.642 41.558 1.00 30.04 129 HIS A CA 1
ATOM 969 C C . HIS A 1 123 ? -10.011 -9.729 40.630 1.00 33.54 129 HIS A C 1
ATOM 970 O O . HIS A 1 123 ? -10.069 -9.553 39.415 1.00 35.60 129 HIS A O 1
ATOM 988 N N . ASP A 1 125 ? -13.267 -12.157 39.840 1.00 38.25 131 ASP A N 1
ATOM 989 C CA . ASP A 1 125 ? -14.686 -12.413 40.075 1.00 39.99 131 ASP A CA 1
ATOM 990 C C . ASP A 1 125 ? -14.910 -13.912 40.241 1.00 42.53 131 ASP A C 1
ATOM 991 O O . ASP A 1 125 ? -14.823 -14.669 39.276 1.00 43.90 131 ASP A O 1
ATOM 996 N N . ILE A 1 126 ? -15.195 -14.335 41.468 1.00 43.77 132 ILE A N 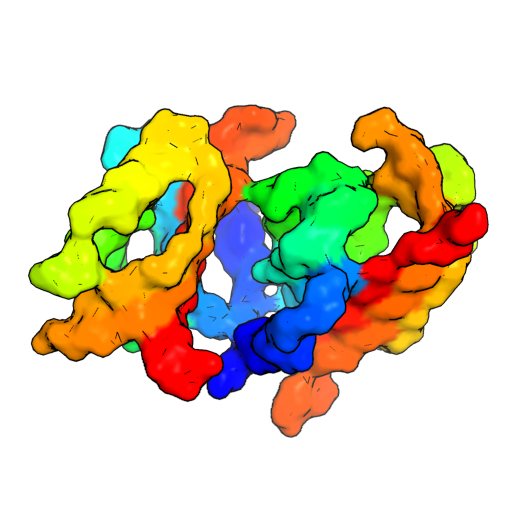1
ATOM 997 C CA . ILE A 1 126 ? -15.361 -15.753 41.773 1.00 46.86 132 ILE A CA 1
ATOM 998 C C . ILE A 1 126 ? -16.804 -16.089 42.143 1.00 52.24 132 ILE A C 1
ATOM 999 O O . ILE A 1 126 ? -17.064 -17.092 42.809 1.00 52.65 132 ILE A O 1
ATOM 1004 N N . THR A 1 127 ? -17.738 -15.250 41.705 1.00 51.57 133 THR A N 1
ATOM 1005 C CA . THR A 1 127 ? -19.154 -15.472 41.971 1.00 54.68 133 THR A CA 1
ATOM 1006 C C . THR A 1 127 ? -19.566 -16.842 41.448 1.00 59.85 133 THR A C 1
ATOM 1007 O O . THR A 1 127 ? -20.308 -17.569 42.107 1.00 64.64 133 THR A O 1
ATOM 1011 N N . HIS A 1 128 ? -19.067 -17.181 40.261 1.00 58.99 134 HIS A N 1
ATOM 1012 C CA . HIS A 1 128 ? -19.374 -18.448 39.599 1.00 71.26 134 HIS A CA 1
ATOM 1013 C C . HIS A 1 128 ? -20.570 -19.160 40.221 1.00 78.86 134 HIS A C 1
ATOM 1014 O O . HIS A 1 128 ? -21.709 -18.714 40.082 1.00 83.60 134 HIS A O 1
ATOM 1021 N N . GLN B 1 5 ? -5.442 23.889 53.449 1.00 81.33 11 GLN B N 1
ATOM 1022 C CA . GLN B 1 5 ? -3.995 24.057 53.404 1.00 82.23 11 GLN B CA 1
ATOM 1023 C C . GLN B 1 5 ? -3.456 23.769 52.005 1.00 76.57 11 GLN B C 1
ATOM 1024 O O . GLN B 1 5 ? -2.559 24.460 51.522 1.00 76.33 11 GLN B O 1
ATOM 1030 N N . ASN B 1 6 ? -4.007 22.743 51.363 1.00 70.80 12 ASN B N 1
ATOM 1031 C CA . ASN B 1 6 ? -3.596 22.368 50.013 1.00 65.55 12 ASN B CA 1
ATOM 1032 C C . ASN B 1 6 ? -4.779 22.375 49.047 1.00 58.62 12 ASN B C 1
ATOM 1033 O O . ASN B 1 6 ? -5.901 22.035 49.423 1.00 62.75 12 ASN B O 1
ATOM 1038 N N . THR B 1 7 ? -4.525 22.763 47.802 1.00 49.24 13 THR B N 1
ATOM 1039 C CA . THR B 1 7 ? -5.587 22.889 46.810 1.00 52.61 13 THR B CA 1
ATOM 1040 C C . THR B 1 7 ? -5.881 21.564 46.117 1.00 50.45 13 THR B C 1
ATOM 1041 O O . THR B 1 7 ? -5.158 20.585 46.291 1.00 42.59 13 THR B O 1
ATOM 1045 N N . PHE B 1 8 ? -6.940 21.546 45.316 1.00 40.41 14 PHE B N 1
ATOM 1046 C CA . PHE B 1 8 ? -7.305 20.355 44.560 1.00 36.89 14 PHE B CA 1
ATOM 1047 C C . PHE B 1 8 ? -6.188 19.978 43.588 1.00 36.52 14 PHE B C 1
ATOM 1048 O O . PHE B 1 8 ? -5.828 18.808 43.453 1.00 34.57 14 PHE B O 1
ATOM 1056 N N . LEU B 1 9 ? -5.648 20.983 42.909 1.00 33.22 15 LEU B N 1
ATOM 1057 C CA . LEU B 1 9 ? -4.502 20.799 42.030 1.00 30.46 15 LEU B CA 1
ATOM 1058 C C . LEU B 1 9 ? -3.370 20.106 42.789 1.00 29.67 15 LEU B C 1
ATOM 1059 O O . LEU B 1 9 ? -2.744 19.171 42.281 1.00 28.80 15 LEU B O 1
ATOM 1064 N N . ASP B 1 10 ? -3.124 20.566 44.014 1.00 32.60 16 ASP B N 1
ATOM 1065 C CA . ASP B 1 10 ? -2.082 19.997 44.866 1.00 32.78 16 ASP B CA 1
ATOM 1066 C C . ASP B 1 10 ? -2.350 18.527 45.184 1.00 31.21 16 ASP B C 1
ATOM 1067 O O . ASP B 1 10 ? -1.432 17.706 45.165 1.00 29.61 16 ASP B O 1
ATOM 1072 N N . THR B 1 11 ? -3.603 18.199 45.488 1.00 32.13 17 THR B N 1
ATOM 1073 C CA . THR B 1 11 ? -3.947 16.840 45.900 1.00 33.48 17 THR B CA 1
ATOM 1074 C C . THR B 1 11 ? -3.727 15.845 44.768 1.00 27.87 17 THR B C 1
ATOM 1075 O O . THR B 1 11 ? -3.280 14.730 45.006 1.00 27.43 17 THR B O 1
ATOM 1079 N N . ILE B 1 12 ? -4.029 16.246 43.536 1.00 26.66 18 ILE B N 1
ATOM 1080 C CA . ILE B 1 12 ? -3.842 15.357 42.393 1.00 23.60 18 ILE B CA 1
ATOM 1081 C C . ILE B 1 12 ? -2.358 15.127 42.124 1.00 23.23 18 ILE B C 1
ATOM 1082 O O . ILE B 1 12 ? -1.925 13.994 41.923 1.00 22.22 18 ILE B O 1
ATOM 1087 N N . ALA B 1 13 ? -1.577 16.201 42.119 1.00 22.36 19 ALA B N 1
ATOM 1088 C CA . ALA B 1 13 ? -0.138 16.079 41.918 1.00 23.25 19 ALA B CA 1
ATOM 1089 C C . ALA B 1 13 ? 0.477 15.172 42.980 1.00 23.99 19 ALA B C 1
ATOM 1090 O O . ALA B 1 13 ? 1.344 14.352 42.686 1.00 23.58 19 ALA B O 1
ATOM 1092 N N . THR B 1 14 ? 0.010 15.317 44.215 1.00 25.05 20 THR B N 1
ATOM 1093 C CA . THR B 1 14 ? 0.564 14.578 45.340 1.00 29.81 20 THR B CA 1
ATOM 1094 C C . THR B 1 14 ? 0.345 13.073 45.206 1.00 26.18 20 THR B C 1
ATOM 1095 O O . THR B 1 14 ? 1.151 12.282 45.692 1.00 25.68 20 THR B O 1
ATOM 1099 N N . ARG B 1 15 ? -0.737 12.678 44.542 1.00 23.82 21 ARG B N 1
ATOM 1100 C CA . ARG B 1 15 ? -1.042 11.259 44.367 1.00 24.31 21 ARG B CA 1
ATOM 1101 C C . ARG B 1 15 ? 0.107 10.507 43.697 1.00 22.78 21 ARG B C 1
ATOM 1102 O O . ARG B 1 15 ? 0.250 9.297 43.873 1.00 23.61 21 ARG B O 1
ATOM 1110 N N . PHE B 1 16 ? 0.923 11.226 42.932 1.00 21.60 22 PHE B N 1
ATOM 1111 C CA . PHE B 1 16 ? 1.974 10.598 42.136 1.00 21.64 22 PHE B CA 1
ATOM 1112 C C . PHE B 1 16 ? 3.377 10.809 42.709 1.00 23.65 22 PHE B C 1
ATOM 1113 O O . PHE B 1 16 ? 4.365 10.409 42.094 1.00 22.42 22 PHE B O 1
ATOM 1121 N N . ASP B 1 17 ? 3.465 11.424 43.886 1.00 24.03 23 ASP B N 1
ATOM 1122 C CA . ASP B 1 17 ? 4.757 11.649 44.533 1.00 25.71 23 ASP B CA 1
ATOM 1123 C C . ASP B 1 17 ? 5.562 10.356 44.662 1.00 25.69 23 ASP B C 1
ATOM 1124 O O . ASP B 1 17 ? 5.077 9.364 45.208 1.00 27.94 23 ASP B O 1
ATOM 1129 N N . GLY B 1 18 ? 6.797 10.378 44.168 1.00 27.28 24 GLY B N 1
ATOM 1130 C CA . GLY B 1 18 ? 7.694 9.243 44.301 1.00 28.88 24 GLY B CA 1
ATOM 1131 C C . GLY B 1 18 ? 7.625 8.219 43.178 1.00 23.99 24 GLY B C 1
ATOM 1132 O O . GLY B 1 18 ? 8.483 7.340 43.095 1.00 27.24 24 GLY B O 1
ATOM 1133 N N . THR B 1 19 ? 6.614 8.318 42.317 1.00 22.67 25 THR B N 1
ATOM 1134 C CA . THR B 1 19 ? 6.448 7.351 41.228 1.00 23.26 25 THR B CA 1
ATOM 1135 C C . THR B 1 19 ? 7.241 7.737 39.980 1.00 22.47 25 THR B C 1
ATOM 1136 O O . THR B 1 19 ? 7.318 6.962 39.027 1.00 21.32 25 THR B O 1
ATOM 1140 N N . HIS B 1 20 ? 7.820 8.935 39.988 1.00 21.40 26 HIS B N 1
ATOM 1141 C CA . HIS B 1 20 ? 8.611 9.426 38.860 1.00 24.42 26 HIS B CA 1
ATOM 1142 C C . HIS B 1 20 ? 7.816 9.365 37.560 1.00 23.68 26 HIS B C 1
ATOM 1143 O O . HIS B 1 20 ? 8.350 9.008 36.510 1.00 20.80 26 HIS B O 1
ATOM 1150 N N . SER B 1 21 ? 6.538 9.714 37.635 1.00 20.61 27 SER B N 1
ATOM 1151 C CA . SER B 1 21 ? 5.669 9.667 36.469 1.00 21.19 27 SER B CA 1
ATOM 1152 C C . SER B 1 21 ? 5.873 10.876 35.561 1.00 16.68 27 SER B C 1
ATOM 1153 O O . SER B 1 21 ? 6.373 11.917 35.991 1.00 18.76 27 SER B O 1
ATOM 1156 N N . ASN B 1 22 ? 5.489 10.720 34.299 1.00 18.11 28 ASN B N 1
ATOM 1157 C CA . ASN B 1 22 ? 5.502 11.819 33.346 1.00 18.97 28 ASN B CA 1
ATOM 1158 C C . ASN B 1 22 ? 4.078 12.293 33.119 1.00 19.10 28 ASN B C 1
ATOM 1159 O O . ASN B 1 22 ? 3.295 11.612 32.457 1.00 16.90 28 ASN B O 1
ATOM 1164 N N . PHE B 1 23 ? 3.733 13.455 33.661 1.00 18.21 29 PHE B N 1
ATOM 1165 C CA . PHE B 1 23 ? 2.379 13.966 33.499 1.00 17.29 29 PHE B CA 1
ATOM 1166 C C . PHE B 1 23 ? 2.299 15.477 33.630 1.00 18.81 29 PHE B C 1
ATOM 1167 O O . PHE B 1 23 ? 3.209 16.127 34.147 1.00 17.22 29 PHE B O 1
ATOM 1175 N N . VAL B 1 24 ? 1.195 16.023 33.134 1.00 16.17 30 VAL B N 1
ATOM 1176 C CA . VAL B 1 24 ? 0.874 17.425 33.312 1.00 18.08 30 VAL B CA 1
ATOM 1177 C C . VAL B 1 24 ? -0.557 17.505 33.810 1.00 21.34 30 VAL B C 1
ATOM 1178 O O . VAL B 1 24 ? -1.339 16.566 33.640 1.00 15.44 30 VAL B O 1
ATOM 1182 N N . LEU B 1 25 ? -0.890 18.618 34.447 1.00 18.83 31 LEU B N 1
ATOM 1183 C CA . LEU B 1 25 ? -2.263 18.896 34.824 1.00 17.67 31 LEU B CA 1
ATOM 1184 C C . LEU B 1 25 ? -2.724 20.123 34.048 1.00 21.41 31 LEU B C 1
ATOM 1185 O O . LEU B 1 25 ? -2.062 21.161 34.059 1.00 18.74 31 LEU B O 1
ATOM 1190 N N . GLY B 1 26 ? -3.839 19.981 33.342 1.00 18.38 32 GLY B N 1
ATOM 1191 C CA . GLY B 1 26 ? -4.412 21.078 32.585 1.00 18.69 32 GLY B CA 1
ATOM 1192 C C . GLY B 1 26 ? -5.609 21.656 33.308 1.00 20.58 32 GLY B C 1
ATOM 1193 O O . GLY B 1 26 ? -6.416 20.918 33.872 1.00 20.76 32 GLY B O 1
ATOM 1194 N N . ASN B 1 27 ? -5.724 22.979 33.299 1.00 21.56 33 ASN B N 1
ATOM 1195 C CA . ASN B 1 27 ? -6.846 23.642 33.944 1.00 19.95 33 ASN B CA 1
ATOM 1196 C C . ASN B 1 27 ? -8.060 23.675 33.022 1.00 24.50 33 ASN B C 1
ATOM 1197 O O . ASN B 1 27 ? -8.105 24.440 32.057 1.00 22.71 33 ASN B O 1
ATOM 1202 N N . ALA B 1 28 ? -9.046 22.839 33.331 1.00 22.73 34 ALA B N 1
ATOM 1203 C CA . ALA B 1 28 ? -10.238 22.708 32.501 1.00 23.66 34 ALA B CA 1
ATOM 1204 C C . ALA B 1 28 ? -11.165 23.915 32.623 1.00 26.66 34 ALA B C 1
ATOM 1205 O O . ALA B 1 28 ? -12.082 24.073 31.819 1.00 27.36 34 ALA B O 1
ATOM 1207 N N . GLN B 1 29 ? -10.933 24.760 33.625 1.00 25.42 35 GLN B N 1
ATOM 1208 C CA . GLN B 1 29 ? -11.766 25.944 33.826 1.00 26.97 35 GLN B CA 1
ATOM 1209 C C . GLN B 1 29 ? -11.198 27.173 33.118 1.00 28.02 35 GLN B C 1
ATOM 1210 O O . GLN B 1 29 ? -11.731 28.273 33.253 1.00 32.10 35 GLN B O 1
ATOM 1216 N N . ALA B 1 30 ? -10.118 26.990 32.366 1.00 25.57 36 ALA B N 1
ATOM 1217 C CA . ALA B 1 30 ? -9.517 28.096 31.633 1.00 24.84 36 ALA B CA 1
ATOM 1218 C C . ALA B 1 30 ? -9.480 27.780 30.148 1.00 26.28 36 ALA B C 1
ATOM 1219 O O . ALA B 1 30 ? -9.283 26.632 29.746 1.00 24.37 36 ALA B O 1
ATOM 1221 N N . ASN B 1 31 ? -9.683 28.810 29.335 1.00 26.43 37 ASN B N 1
ATOM 1222 C CA . ASN B 1 31 ? -9.656 28.660 27.889 1.00 26.09 37 ASN B CA 1
ATOM 1223 C C . ASN B 1 31 ? -8.329 28.075 27.409 1.00 26.31 37 ASN B C 1
ATOM 1224 O O . ASN B 1 31 ? -7.259 28.534 27.808 1.00 25.57 37 ASN B O 1
ATOM 1229 N N . GLY B 1 32 ? -8.403 27.054 26.558 1.00 23.67 38 GLY B N 1
ATOM 1230 C CA . GLY B 1 32 ? -7.214 26.431 26.004 1.00 21.66 38 GLY B CA 1
ATOM 1231 C C . GLY B 1 32 ? -6.671 25.293 26.851 1.00 21.45 38 GLY B C 1
ATOM 1232 O O . GLY B 1 32 ? -5.688 24.653 26.478 1.00 20.82 38 GLY B O 1
ATOM 1233 N N . ASN B 1 33 ? -7.303 25.040 27.994 1.00 21.86 39 ASN B N 1
ATOM 1234 C CA . ASN B 1 33 ? -6.867 23.971 28.888 1.00 20.03 39 ASN B CA 1
ATOM 1235 C C . ASN B 1 33 ? -5.373 24.048 29.178 1.00 21.65 39 ASN B C 1
ATOM 1236 O O . ASN B 1 33 ? -4.633 23.091 28.938 1.00 20.09 39 ASN B O 1
ATOM 1241 N N . PRO B 1 34 ? -4.927 25.193 29.710 1.00 21.18 40 PRO B N 1
ATOM 1242 C CA . PRO B 1 34 ? -3.504 25.446 29.946 1.00 20.21 40 PRO B CA 1
ATOM 1243 C C . PRO B 1 34 ? -2.900 24.512 30.985 1.00 17.86 40 PRO B C 1
ATOM 1244 O O . PRO B 1 34 ? -3.532 24.202 31.995 1.00 18.04 40 PRO B O 1
ATOM 1248 N N . ILE B 1 35 ? -1.677 24.070 30.725 1.00 18.68 41 ILE B N 1
ATOM 1249 C CA . ILE B 1 35 ? -0.918 23.304 31.698 1.00 18.38 41 ILE B CA 1
ATOM 1250 C C . ILE B 1 35 ? -0.585 24.200 32.883 1.00 17.98 41 ILE B C 1
ATOM 1251 O O . ILE B 1 35 ? -0.012 25.277 32.716 1.00 19.77 41 ILE B O 1
ATOM 1256 N N . VAL B 1 36 ? -0.951 23.753 34.079 1.00 17.68 42 VAL B N 1
ATOM 1257 C CA . VAL B 1 36 ? -0.684 24.514 35.294 1.00 18.38 42 VAL B CA 1
ATOM 1258 C C . VAL B 1 36 ? 0.226 23.742 36.249 1.00 20.13 42 VAL B C 1
ATOM 1259 O O . VAL B 1 36 ? 0.538 24.216 37.341 1.00 21.30 42 VAL B O 1
ATOM 1263 N N . TYR B 1 37 ? 0.649 22.555 35.825 1.00 19.22 43 TYR B N 1
ATOM 1264 C CA . TYR B 1 37 ? 1.630 21.766 36.564 1.00 18.89 43 TYR B CA 1
ATOM 1265 C C . TYR B 1 37 ? 2.221 20.698 35.656 1.00 19.51 43 TYR B C 1
ATOM 1266 O O . TYR B 1 37 ? 1.504 20.111 34.849 1.00 20.77 43 TYR B O 1
ATOM 1275 N N . CYS B 1 38 ? 3.522 20.446 35.787 1.00 18.93 44 CYS B N 1
ATOM 1276 C CA . CYS B 1 38 ? 4.153 19.319 35.104 1.00 17.04 44 CYS B CA 1
ATOM 1277 C C . CYS B 1 38 ? 5.208 18.680 35.998 1.00 20.57 44 CYS B C 1
ATOM 1278 O O . CYS B 1 38 ? 5.876 19.360 36.779 1.00 18.55 44 CYS B O 1
ATOM 1281 N N . SER B 1 39 ? 5.352 17.366 35.880 1.00 16.41 45 SER B N 1
ATOM 1282 C CA . SER B 1 39 ? 6.297 16.626 36.700 1.00 17.52 45 SER B CA 1
ATOM 1283 C C . SER B 1 39 ? 7.700 16.720 36.120 1.00 18.48 45 SER B C 1
ATOM 1284 O O . SER B 1 39 ? 7.870 17.019 34.938 1.00 16.48 45 SER B O 1
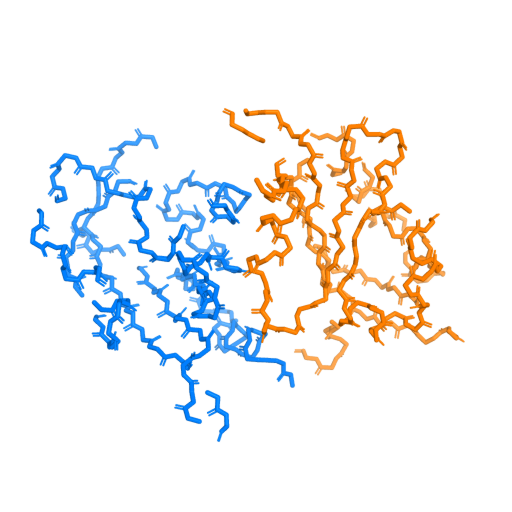ATOM 1287 N N . ASP B 1 40 ? 8.702 16.454 36.952 1.00 20.58 46 ASP B N 1
ATOM 1288 C CA . ASP B 1 40 ? 10.088 16.409 36.496 1.00 20.02 46 ASP B CA 1
ATOM 1289 C C . ASP B 1 40 ? 10.254 15.397 35.369 1.00 25.36 46 ASP B C 1
ATOM 1290 O O . ASP B 1 40 ? 11.008 15.621 34.422 1.00 21.73 46 ASP B O 1
ATOM 1295 N N . GLY B 1 41 ? 9.552 14.275 35.484 1.00 20.36 47 GLY B N 1
ATOM 1296 C CA . GLY B 1 41 ? 9.617 13.232 34.478 1.00 19.97 47 GLY B CA 1
ATOM 1297 C C . GLY B 1 41 ? 9.187 13.717 33.105 1.00 20.30 47 GLY B C 1
ATOM 1298 O O . GLY B 1 41 ? 9.781 13.346 32.093 1.00 18.16 47 GLY B O 1
ATOM 1299 N N . PHE B 1 42 ? 8.151 14.549 33.066 1.00 18.40 48 PHE B N 1
ATOM 1300 C CA . PHE B 1 42 ? 7.650 15.076 31.799 1.00 16.99 48 PHE B CA 1
ATOM 1301 C C . PHE B 1 42 ? 8.649 16.064 31.198 1.00 17.07 48 PHE B C 1
ATOM 1302 O O . PHE B 1 42 ? 8.852 16.100 29.985 1.00 17.23 48 PHE B O 1
ATOM 1310 N N . VAL B 1 43 ? 9.276 16.861 32.054 1.00 19.04 49 VAL B N 1
ATOM 1311 C CA . VAL B 1 43 ? 10.344 17.746 31.615 1.00 19.71 49 VAL B CA 1
ATOM 1312 C C . VAL B 1 43 ? 11.453 16.923 30.959 1.00 22.97 49 VAL B C 1
ATOM 1313 O O . VAL B 1 43 ? 11.901 17.236 29.856 1.00 20.29 49 VAL B O 1
ATOM 1317 N N . ASP B 1 44 ? 11.874 15.855 31.632 1.00 21.73 50 ASP B N 1
ATOM 1318 C CA . ASP B 1 44 ? 12.955 15.007 31.132 1.00 22.06 50 ASP B CA 1
ATOM 1319 C C . ASP B 1 44 ? 12.573 14.301 29.834 1.00 21.70 50 ASP B C 1
ATOM 1320 O O . ASP B 1 44 ? 13.387 14.181 28.919 1.00 20.06 50 ASP B O 1
ATOM 1325 N N . LEU B 1 45 ? 11.335 13.829 29.758 1.00 18.49 51 LEU B N 1
ATOM 1326 C CA . LEU B 1 45 ? 10.867 13.100 28.584 1.00 21.09 51 LEU B CA 1
ATOM 1327 C C . LEU B 1 45 ? 10.873 13.964 27.326 1.00 21.61 51 LEU B C 1
ATOM 1328 O O . LEU B 1 45 ? 11.326 13.530 26.268 1.00 20.60 51 LEU B O 1
ATOM 1333 N N . THR B 1 46 ? 10.362 15.184 27.446 1.00 19.23 52 THR B N 1
ATOM 1334 C CA . THR B 1 46 ? 10.092 16.012 26.277 1.00 16.61 52 THR B CA 1
ATOM 1335 C C . THR B 1 46 ? 11.264 16.892 25.859 1.00 21.07 52 THR B C 1
ATOM 1336 O O . THR B 1 46 ? 11.333 17.327 24.710 1.00 20.20 52 THR B O 1
ATOM 1340 N N . GLY B 1 47 ? 12.170 17.173 26.790 1.00 19.10 53 GLY B N 1
ATOM 1341 C CA . GLY B 1 47 ? 13.307 18.028 26.501 1.00 19.66 53 GLY B CA 1
ATOM 1342 C C . GLY B 1 47 ? 12.990 19.512 26.613 1.00 20.85 53 GLY B C 1
ATOM 1343 O O . GLY B 1 47 ? 13.861 20.353 26.396 1.00 21.95 53 GLY B O 1
ATOM 1344 N N . TYR B 1 48 ? 11.743 19.838 26.944 1.00 20.45 54 TYR B N 1
ATOM 1345 C CA . TYR B 1 48 ? 11.352 21.225 27.198 1.00 21.69 54 TYR B CA 1
ATOM 1346 C C . TYR B 1 48 ? 11.474 21.531 28.685 1.00 19.71 54 TYR B C 1
ATOM 1347 O O . TYR B 1 48 ? 11.222 20.666 29.521 1.00 24.84 54 TYR B O 1
ATOM 1356 N N . SER B 1 49 ? 11.857 22.759 29.016 1.00 22.50 55 SER B N 1
ATOM 1357 C CA . SER B 1 49 ? 11.941 23.177 30.409 1.00 23.60 55 SER B CA 1
ATOM 1358 C C . SER B 1 49 ? 10.547 23.307 31.012 1.00 21.65 55 SER B C 1
ATOM 1359 O O . SER B 1 49 ? 9.558 23.445 30.291 1.00 20.33 55 SER B O 1
ATOM 1362 N N . ARG B 1 50 ? 10.470 23.267 32.337 1.00 22.96 56 ARG B N 1
ATOM 1363 C CA . ARG B 1 50 ? 9.205 23.491 33.024 1.00 21.62 56 ARG B CA 1
ATOM 1364 C C . ARG B 1 50 ? 8.657 24.866 32.644 1.00 23.91 56 ARG B C 1
ATOM 1365 O O . ARG B 1 50 ? 7.454 25.032 32.444 1.00 22.88 56 ARG B O 1
ATOM 1373 N N . ALA B 1 51 ? 9.550 25.845 32.525 1.00 23.82 57 ALA B N 1
ATOM 1374 C CA . ALA B 1 51 ? 9.153 27.205 32.169 1.00 26.52 57 ALA B CA 1
ATOM 1375 C C . ALA B 1 51 ? 8.393 27.225 30.842 1.00 28.09 57 ALA B C 1
ATOM 1376 O O . ALA B 1 51 ? 7.317 27.813 30.742 1.00 25.14 57 ALA B O 1
ATOM 1378 N N . GLN B 1 52 ? 8.957 26.575 29.827 1.00 23.74 58 GLN B N 1
ATOM 1379 C CA . GLN B 1 52 ? 8.335 26.515 28.506 1.00 20.18 58 GLN B CA 1
ATOM 1380 C C . GLN B 1 52 ? 7.011 25.761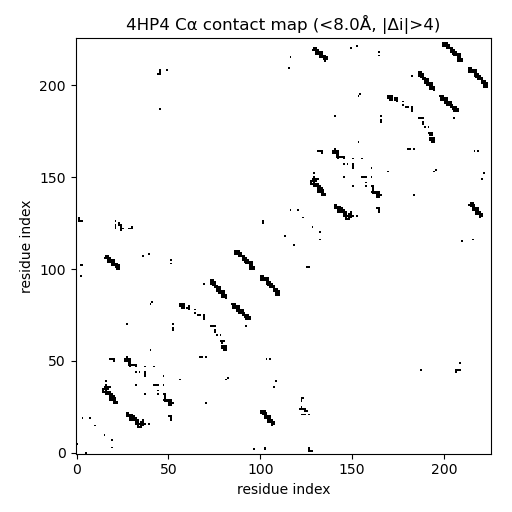 28.568 1.00 22.42 58 GLN B C 1
ATOM 1381 O O . GLN B 1 52 ? 6.018 26.173 27.971 1.00 23.31 58 GLN B O 1
ATOM 1387 N N . ILE B 1 53 ? 7.004 24.652 29.299 1.00 19.04 59 ILE B N 1
ATOM 1388 C CA . ILE B 1 53 ? 5.822 23.805 29.395 1.00 19.68 59 ILE B CA 1
ATOM 1389 C C . ILE B 1 53 ? 4.683 24.522 30.115 1.00 18.46 59 ILE B C 1
ATOM 1390 O O . ILE B 1 53 ? 3.511 24.324 29.791 1.00 17.74 59 ILE B O 1
ATOM 1395 N N . MET B 1 54 ? 5.031 25.376 31.071 1.00 20.05 60 MET B N 1
ATOM 1396 C CA . MET B 1 54 ? 4.034 26.121 31.829 1.00 22.51 60 MET B CA 1
ATOM 1397 C C . MET B 1 54 ? 3.396 27.238 30.997 1.00 22.19 60 MET B C 1
ATOM 1398 O O . MET B 1 54 ? 2.638 28.052 31.527 1.00 21.42 60 MET B O 1
ATOM 1403 N N . GLN B 1 55 ? 3.704 27.276 29.702 1.00 22.22 61 GLN B N 1
ATOM 1404 C CA . GLN B 1 55 ? 3.055 28.207 28.785 1.00 20.47 61 GLN B CA 1
ATOM 1405 C C . GLN B 1 55 ? 2.359 27.480 27.626 1.00 23.77 61 GLN B C 1
ATOM 1406 O O . GLN B 1 55 ? 1.961 28.112 26.648 1.00 22.39 61 GLN B O 1
ATOM 1423 N N . GLY B 1 57 ? -0.520 24.235 26.185 1.00 18.47 63 GLY B N 1
ATOM 1424 C CA . GLY B 1 57 ? -1.805 23.613 26.449 1.00 20.86 63 GLY B CA 1
ATOM 1425 C C . GLY B 1 57 ? -1.678 22.112 26.639 1.00 19.89 63 GLY B C 1
ATOM 1426 O O . GLY B 1 57 ? -0.760 21.480 26.114 1.00 18.11 63 GLY B O 1
ATOM 1427 N N . CYS B 1 58 ? -2.613 21.530 27.381 1.00 17.40 64 CYS B N 1
ATOM 1428 C CA A CYS B 1 58 ? -2.461 20.111 27.682 0.62 22.64 64 CYS B CA 1
ATOM 1429 C CA B CYS B 1 58 ? -2.651 20.110 27.709 0.38 21.05 64 CYS B CA 1
ATOM 1430 C C . CYS B 1 58 ? -2.809 19.230 26.475 1.00 22.42 64 CYS B C 1
ATOM 1431 O O . CYS B 1 58 ? -2.663 18.011 26.541 1.00 21.38 64 CYS B O 1
ATOM 1436 N N . SER B 1 59 ? -3.188 19.846 25.358 1.00 21.59 65 SER B N 1
ATOM 1437 C CA . SER B 1 59 ? -3.334 19.109 24.107 1.00 21.60 65 SER B CA 1
ATOM 1438 C C . SER B 1 59 ? -1.961 18.657 23.605 1.00 22.19 65 SER B C 1
ATOM 1439 O O . SER B 1 59 ? -1.860 17.773 22.752 1.00 19.14 65 SER B O 1
ATOM 1442 N N . CYS B 1 60 ? -0.911 19.284 24.132 1.00 16.50 66 CYS B N 1
ATOM 1443 C CA . CYS B 1 60 ? 0.468 18.946 23.783 1.00 16.51 66 CYS B CA 1
ATOM 1444 C C . CYS B 1 60 ? 0.745 19.184 22.303 1.00 20.55 66 CYS B C 1
ATOM 1445 O O . CYS B 1 60 ? 1.536 18.475 21.677 1.00 17.48 66 CYS B O 1
ATOM 1448 N N . HIS B 1 61 ? 0.092 20.205 21.760 1.00 17.68 67 HIS B N 1
ATOM 1449 C CA . HIS B 1 61 ? 0.306 20.630 20.385 1.00 19.33 67 HIS B CA 1
ATOM 1450 C C . HIS B 1 61 ? 1.787 20.929 20.155 1.00 18.02 67 HIS B C 1
ATOM 1451 O O . HIS B 1 61 ? 2.309 20.733 19.058 1.00 15.93 67 HIS B O 1
ATOM 1458 N N . PHE B 1 62 ? 2.466 21.386 21.203 1.00 16.89 68 PHE B N 1
ATOM 1459 C CA . PHE B 1 62 ? 3.881 21.731 21.103 1.00 17.24 68 PHE B CA 1
ATOM 1460 C C . PHE B 1 62 ? 4.764 20.499 20.866 1.00 17.69 68 PHE B C 1
ATOM 1461 O O . PHE B 1 62 ? 5.951 20.633 20.555 1.00 18.13 68 PHE B O 1
ATOM 1469 N N . LEU B 1 63 ? 4.179 19.308 20.995 1.00 17.07 69 LEU B N 1
ATOM 1470 C CA . LEU B 1 63 ? 4.892 18.057 20.730 1.00 15.84 69 LEU B CA 1
ATOM 1471 C C . LEU B 1 63 ? 4.543 17.452 19.365 1.00 18.44 69 LEU B C 1
ATOM 1472 O O . LEU B 1 63 ? 5.076 16.402 19.002 1.00 18.55 69 LEU B O 1
ATOM 1477 N N . TYR B 1 64 ? 3.649 18.098 18.618 1.00 15.54 70 TYR B N 1
ATOM 1478 C CA . TYR B 1 64 ? 3.231 17.578 17.314 1.00 18.17 70 TYR B CA 1
ATOM 1479 C C . TYR B 1 64 ? 4.285 17.835 16.242 1.00 19.01 70 TYR B C 1
ATOM 1480 O O . TYR B 1 64 ? 4.970 18.857 16.261 1.00 18.26 70 TYR B O 1
ATOM 1489 N N . GLY B 1 65 ? 4.379 16.916 15.288 1.00 16.14 71 GLY B N 1
ATOM 1490 C CA . GLY B 1 65 ? 5.264 17.071 14.148 1.00 20.72 71 GLY B CA 1
ATOM 1491 C C . GLY B 1 65 ? 4.715 16.325 12.947 1.00 18.77 71 GLY B C 1
ATOM 1492 O O . GLY B 1 65 ? 3.592 15.823 12.992 1.00 18.42 71 GLY B O 1
ATOM 1493 N N . PRO B 1 66 ? 5.501 16.249 11.863 1.00 20.68 72 PRO B N 1
ATOM 1494 C CA . PRO B 1 66 ? 5.059 15.639 10.603 1.00 20.57 72 PRO B CA 1
ATOM 1495 C C . PRO B 1 66 ? 4.454 14.240 10.744 1.00 19.53 72 PRO B C 1
ATOM 1496 O O . PRO B 1 66 ? 3.471 13.945 10.069 1.00 19.28 72 PRO B O 1
ATOM 1500 N N . ASP B 1 67 ? 5.016 13.398 11.605 1.00 16.73 73 ASP B N 1
ATOM 1501 C CA . ASP B 1 67 ? 4.534 12.024 11.737 1.00 19.41 73 ASP B CA 1
ATOM 1502 C C . ASP B 1 67 ? 3.399 11.898 12.755 1.00 21.23 73 ASP B C 1
ATOM 1503 O O . ASP B 1 67 ? 2.849 10.814 12.942 1.00 20.83 73 ASP B O 1
ATOM 1508 N N . THR B 1 68 ? 3.057 12.997 13.420 1.00 18.80 74 THR B N 1
ATOM 1509 C CA . THR B 1 68 ? 1.885 13.013 14.288 1.00 19.09 74 THR B CA 1
ATOM 1510 C C . THR B 1 68 ? 0.642 13.001 13.408 1.00 20.63 74 THR B C 1
ATOM 1511 O O . THR B 1 68 ? 0.343 13.987 12.739 1.00 20.97 74 THR B O 1
ATOM 1526 N N . GLU B 1 70 ? -2.901 13.311 11.752 1.00 23.19 76 GLU B N 1
ATOM 1527 C CA . GLU B 1 70 ? -3.985 14.277 11.874 1.00 24.44 76 GLU B CA 1
ATOM 1528 C C . GLU B 1 70 ? -5.133 13.692 12.694 1.00 25.61 76 GLU B C 1
ATOM 1529 O O . GLU B 1 70 ? -5.709 14.366 13.547 1.00 26.13 76 GLU B O 1
ATOM 1535 N N . GLU B 1 71 ? -5.454 12.430 12.439 1.00 27.19 77 GLU B N 1
ATOM 1536 C CA . GLU B 1 71 ? -6.561 11.773 13.122 1.00 29.30 77 GLU B CA 1
ATOM 1537 C C . GLU B 1 71 ? -6.291 11.690 14.625 1.00 27.76 77 GLU B C 1
ATOM 1538 O O . GLU B 1 71 ? -7.212 11.781 15.438 1.00 25.61 77 GLU B O 1
ATOM 1544 N N . HIS B 1 72 ? -5.024 11.529 14.991 1.00 22.05 78 HIS B N 1
ATOM 1545 C CA . HIS B 1 72 ? -4.636 11.495 16.395 1.00 20.51 78 HIS B CA 1
ATOM 1546 C C . HIS B 1 72 ? -4.788 12.872 17.033 1.00 25.28 78 HIS B C 1
ATOM 1547 O O . HIS B 1 72 ? -5.222 12.988 18.181 1.00 21.71 78 HIS B O 1
ATOM 1565 N N . GLN B 1 74 ? -6.956 15.009 16.148 1.00 23.27 80 GLN B N 1
ATOM 1566 C CA . GLN B 1 74 ? -8.397 15.180 16.288 1.00 25.54 80 GLN B CA 1
ATOM 1567 C C . GLN B 1 74 ? -8.947 14.413 17.496 1.00 23.86 80 GLN B C 1
ATOM 1568 O O . GLN B 1 74 ? -9.836 14.903 18.192 1.00 25.71 80 GLN B O 1
ATOM 1574 N N . GLN B 1 75 ? -8.416 13.222 17.756 1.00 24.87 81 GLN B N 1
ATOM 1575 C CA . GLN B 1 75 ? -8.817 12.459 18.937 1.00 24.86 81 GLN B CA 1
ATOM 1576 C C . GLN B 1 75 ? -8.501 13.235 20.211 1.00 26.75 81 GLN B C 1
ATOM 1577 O O . GLN B 1 75 ? -9.302 13.271 21.146 1.00 21.77 81 GLN B O 1
ATOM 1583 N N . ILE B 1 76 ? -7.321 13.843 20.245 1.00 22.72 82 ILE B N 1
ATOM 1584 C CA . ILE B 1 76 ? -6.899 14.631 21.394 1.00 21.35 82 ILE B CA 1
ATOM 1585 C C . ILE B 1 76 ? -7.825 15.828 21.585 1.00 22.32 82 ILE B C 1
ATOM 1586 O O . ILE B 1 76 ? -8.279 16.100 22.697 1.00 21.86 82 ILE B O 1
ATOM 1591 N N . GLU B 1 77 ? -8.113 16.530 20.493 1.00 21.35 83 GLU B N 1
ATOM 1592 C CA . GLU B 1 77 ? -8.983 17.698 20.536 1.00 25.97 83 GLU B CA 1
ATOM 1593 C C . GLU B 1 77 ? -10.390 17.328 20.997 1.00 30.38 83 GLU B C 1
ATOM 1594 O O . GLU B 1 77 ? -11.002 18.050 21.786 1.00 26.29 83 GLU B O 1
ATOM 1611 N N . SER B 1 79 ? -11.293 14.720 22.822 1.00 25.43 85 SER B N 1
ATOM 1612 C CA . SER B 1 79 ? -11.222 14.323 24.224 1.00 25.57 85 SER B CA 1
ATOM 1613 C C . SER B 1 79 ? -11.320 15.535 25.148 1.00 28.56 85 SER B C 1
ATOM 1614 O O . SER B 1 79 ? -12.078 15.535 26.119 1.00 24.15 85 SER B O 1
ATOM 1617 N N . LEU B 1 80 ? -10.549 16.570 24.840 1.00 21.94 86 LEU B N 1
ATOM 1618 C CA . LEU B 1 80 ? -10.510 17.760 25.676 1.00 24.75 86 LEU B CA 1
ATOM 1619 C C . LEU B 1 80 ? -11.793 18.587 25.579 1.00 23.10 86 LEU B C 1
ATOM 1620 O O . LEU B 1 80 ? -12.307 19.056 26.594 1.00 23.77 86 LEU B O 1
ATOM 1625 N N . SER B 1 81 ? -12.325 18.753 24.373 1.00 24.83 87 SER B N 1
ATOM 1626 C CA . SER B 1 81 ? -13.519 19.571 24.198 1.00 28.73 87 SER B CA 1
ATOM 1627 C C . SER B 1 81 ? -14.769 18.890 24.753 1.00 29.82 87 SER B C 1
ATOM 1628 O O . SER B 1 81 ? -15.697 19.560 25.198 1.00 29.59 87 SER B O 1
ATOM 1631 N N . ASN B 1 82 ? -14.796 17.562 24.730 1.00 29.49 88 ASN B N 1
ATOM 1632 C CA . ASN B 1 82 ? -15.922 16.825 25.294 1.00 31.30 88 ASN B CA 1
ATOM 1633 C C . ASN B 1 82 ? -15.673 16.438 26.747 1.00 28.76 88 ASN B C 1
ATOM 1634 O O . ASN B 1 82 ? -16.553 15.909 27.419 1.00 27.79 88 ASN B O 1
ATOM 1650 N N . MET B 1 84 ? -13.620 14.071 27.943 1.00 27.32 90 MET B N 1
ATOM 1651 C CA . MET B 1 84 ? -13.694 12.614 28.045 1.00 25.99 90 MET B CA 1
ATOM 1652 C C . MET B 1 84 ? -12.299 12.022 28.170 1.00 25.44 90 MET B C 1
ATOM 1653 O O . MET B 1 84 ? -11.300 12.704 27.947 1.00 24.71 90 MET B O 1
ATOM 1658 N N . GLU B 1 85 ? -12.238 10.742 28.516 1.00 22.40 91 GLU B N 1
ATOM 1659 C CA . GLU B 1 85 ? -10.968 10.040 28.608 1.00 21.89 91 GLU B CA 1
ATOM 1660 C C . GLU B 1 85 ? -10.393 9.808 27.219 1.00 24.83 91 GLU B C 1
ATOM 1661 O O . GLU B 1 85 ? -11.129 9.741 26.234 1.00 23.48 91 GLU B O 1
ATOM 1667 N N . LEU B 1 86 ? -9.075 9.680 27.149 1.00 22.13 92 LEU B N 1
ATOM 1668 C CA . LEU B 1 86 ? -8.419 9.248 25.927 1.00 24.64 92 LEU B CA 1
ATOM 1669 C C . LEU B 1 86 ? -7.224 8.374 26.274 1.00 19.88 92 LEU B C 1
ATOM 1670 O O . LEU B 1 86 ? -6.462 8.681 27.183 1.00 20.94 92 LEU B O 1
ATOM 1686 N N . LEU B 1 88 ? -4.250 6.797 23.827 1.00 15.40 94 LEU B N 1
ATOM 1687 C CA . LEU B 1 88 ? -3.836 6.908 22.441 1.00 19.65 94 LEU B CA 1
ATOM 1688 C C . LEU B 1 88 ? -2.344 6.656 22.273 1.00 19.42 94 LEU B C 1
ATOM 1689 O O . LEU B 1 88 ? -1.529 7.157 23.046 1.00 17.01 94 LEU B O 1
ATOM 1694 N N . GLU B 1 89 ? -1.993 5.877 21.256 1.00 18.07 95 GLU B N 1
ATOM 1695 C CA . GLU B 1 89 ? -0.605 5.752 20.835 1.00 17.80 95 GLU B CA 1
ATOM 1696 C C . GLU B 1 89 ? -0.365 6.728 19.686 1.00 18.46 95 GLU B C 1
ATOM 1697 O O . GLU B 1 89 ? -1.023 6.658 18.650 1.00 17.97 95 GLU B O 1
ATOM 1703 N N . VAL B 1 90 ? 0.567 7.652 19.890 1.00 15.76 96 VAL B N 1
ATOM 1704 C CA . VAL B 1 90 ? 0.782 8.750 18.961 1.00 16.11 96 VAL B CA 1
ATOM 1705 C C . VAL B 1 90 ? 2.263 9.111 18.924 1.00 17.51 96 VAL B C 1
ATOM 1706 O O . VAL B 1 90 ? 2.975 8.940 19.913 1.00 18.00 96 VAL B O 1
ATOM 1710 N N . ILE B 1 91 ? 2.730 9.607 17.783 1.00 16.19 97 ILE B N 1
ATOM 1711 C CA . ILE B 1 91 ? 4.118 10.036 17.666 1.00 16.39 97 ILE B CA 1
ATOM 1712 C C . ILE B 1 91 ? 4.258 11.497 18.079 1.00 16.22 97 ILE B C 1
ATOM 1713 O O . ILE B 1 91 ? 3.574 12.373 17.549 1.00 17.36 97 ILE B O 1
ATOM 1718 N N . PHE B 1 92 ? 5.136 11.741 19.048 1.00 16.01 98 PHE B N 1
ATOM 1719 C CA . PHE B 1 92 ? 5.422 13.086 19.532 1.00 17.34 98 PHE B CA 1
ATOM 1720 C C . PHE B 1 92 ? 6.893 13.422 19.297 1.00 19.13 98 PHE B C 1
ATOM 1721 O O . PHE B 1 92 ? 7.707 12.535 19.039 1.00 14.82 98 PHE B O 1
ATOM 1729 N N . TYR B 1 93 ? 7.227 14.706 19.400 1.00 16.19 99 TYR B N 1
ATOM 1730 C CA . TYR B 1 93 ? 8.584 15.180 19.147 1.00 17.64 99 TYR B CA 1
ATOM 1731 C C . TYR B 1 93 ? 9.168 15.910 20.352 1.00 19.61 99 TYR B C 1
ATOM 1732 O O . TYR B 1 93 ? 8.520 16.765 20.953 1.00 20.58 99 TYR B O 1
ATOM 1763 N N . GLU B 1 96 ? 14.516 19.028 20.880 1.00 32.82 102 GLU B N 1
ATOM 1764 C CA . GLU B 1 96 ? 15.629 19.028 19.939 1.00 35.74 102 GLU B CA 1
ATOM 1765 C C . GLU B 1 96 ? 15.260 18.310 18.636 1.00 38.34 102 GLU B C 1
ATOM 1766 O O . GLU B 1 96 ? 15.985 18.400 17.643 1.00 43.08 102 GLU B O 1
ATOM 1772 N N . GLY B 1 97 ? 14.136 17.598 18.643 1.00 37.66 103 GLY B N 1
ATOM 1773 C CA . GLY B 1 97 ? 13.563 17.074 17.415 1.00 37.80 103 GLY B CA 1
ATOM 1774 C C . GLY B 1 97 ? 13.440 15.562 17.301 1.00 39.46 103 GLY B C 1
ATOM 1775 O O . GLY B 1 97 ? 12.927 15.072 16.293 1.00 31.41 103 GLY B O 1
ATOM 1776 N N . ALA B 1 98 ? 13.895 14.824 18.314 1.00 27.74 104 ALA B N 1
ATOM 1777 C CA . ALA B 1 98 ? 13.859 13.359 18.281 1.00 32.77 104 ALA B CA 1
ATOM 1778 C C . ALA B 1 98 ? 12.444 12.839 18.536 1.00 31.33 104 ALA B C 1
ATOM 1779 O O . ALA B 1 98 ? 11.873 13.082 19.596 1.00 34.91 104 ALA B O 1
ATOM 1781 N N . PRO B 1 99 ? 11.870 12.117 17.561 1.00 22.16 105 PRO B N 1
ATOM 1782 C CA . PRO B 1 99 ? 10.502 11.623 17.732 1.00 19.29 105 PRO B CA 1
ATOM 1783 C C . PRO B 1 99 ? 10.444 10.383 18.609 1.00 21.17 105 PRO B C 1
ATOM 1784 O O . PRO B 1 99 ? 11.414 9.627 18.683 1.00 17.84 105 PRO B O 1
ATOM 1788 N N . PHE B 1 100 ? 9.317 10.189 19.283 1.00 17.13 106 PHE B N 1
ATOM 1789 C CA . PHE B 1 100 ? 9.107 8.984 20.066 1.00 20.13 106 PHE B CA 1
ATOM 1790 C C . PHE B 1 100 ? 7.647 8.569 20.006 1.00 19.06 106 PHE B C 1
ATOM 1791 O O . PHE B 1 100 ? 6.757 9.410 19.882 1.00 14.95 106 PHE B O 1
ATOM 1799 N N . TRP B 1 101 ? 7.409 7.264 20.051 1.00 18.25 107 TRP B N 1
ATOM 1800 C CA . TRP B 1 101 ? 6.056 6.758 20.187 1.00 15.48 107 TRP B CA 1
ATOM 1801 C C . TRP B 1 101 ? 5.628 6.976 21.623 1.00 16.59 107 TRP B C 1
ATOM 1802 O O . TRP B 1 101 ? 6.341 6.602 22.556 1.00 16.05 107 TRP B O 1
ATOM 1813 N N . CYS B 1 102 ? 4.463 7.587 21.794 1.00 15.73 108 CYS B N 1
ATOM 1814 C CA . CYS B 1 102 ? 3.975 7.938 23.118 1.00 17.46 108 CYS B CA 1
ATOM 1815 C C . CYS B 1 102 ? 2.625 7.296 23.399 1.00 16.80 108 CYS B C 1
ATOM 1816 O O . CYS B 1 102 ? 1.713 7.363 22.575 1.00 16.54 108 CYS B O 1
ATOM 1819 N N . LEU B 1 103 ? 2.509 6.663 24.561 1.00 17.87 109 LEU B N 1
ATOM 1820 C CA . LEU B 1 103 ? 1.209 6.275 25.085 1.00 17.66 109 LEU B CA 1
ATOM 1821 C C . LEU B 1 103 ? 0.689 7.470 25.870 1.00 17.96 109 LEU B C 1
ATOM 1822 O O . LEU B 1 103 ? 1.197 7.796 26.946 1.00 17.02 109 LEU B O 1
ATOM 1827 N N . PHE B 1 104 ? -0.311 8.128 25.301 1.00 18.00 110 PHE B N 1
ATOM 1828 C CA . PHE B 1 104 ? -0.845 9.377 25.823 1.00 16.66 110 PHE B CA 1
ATOM 1829 C C . PHE B 1 104 ? -2.192 9.097 26.482 1.00 17.87 110 PHE B C 1
ATOM 1830 O O . PHE B 1 104 ? -3.140 8.674 25.819 1.00 19.54 110 PHE B O 1
ATOM 1838 N N . ASP B 1 105 ? -2.265 9.308 27.791 1.00 15.44 111 ASP B N 1
ATOM 1839 C CA . ASP B 1 105 ? -3.490 9.061 28.547 1.00 17.83 111 ASP B CA 1
ATOM 1840 C C . ASP B 1 105 ? -4.051 10.351 29.123 1.00 20.74 111 ASP B C 1
ATOM 1841 O O . ASP B 1 105 ? -3.348 11.077 29.822 1.00 22.35 111 ASP B O 1
ATOM 1846 N N . ILE B 1 106 ? -5.318 10.628 28.833 1.00 20.76 112 ILE B N 1
ATOM 1847 C CA . ILE B 1 106 ? -6.012 11.763 29.433 1.00 19.94 112 ILE B CA 1
ATOM 1848 C C . ILE B 1 106 ? -7.214 11.286 30.230 1.00 23.85 112 ILE B C 1
ATOM 1849 O O . ILE B 1 106 ? -8.036 10.523 29.724 1.00 21.83 112 ILE B O 1
ATOM 1854 N N . VAL B 1 107 ? -7.318 11.730 31.479 1.00 19.89 113 VAL B N 1
ATOM 1855 C CA . VAL B 1 107 ? -8.544 11.534 32.240 1.00 20.91 113 VAL B CA 1
ATOM 1856 C C . VAL B 1 107 ? -9.015 12.864 32.804 1.00 23.96 113 VAL B C 1
ATOM 1857 O O . VAL B 1 107 ? -8.221 13.623 33.363 1.00 22.45 113 VAL B O 1
ATOM 1861 N N . PRO B 1 108 ? -10.312 13.159 32.645 1.00 25.43 114 PRO B N 1
ATOM 1862 C CA . PRO B 1 108 ? -10.888 14.337 33.294 1.00 23.82 114 PRO B CA 1
ATOM 1863 C C . PRO B 1 108 ? -10.937 14.123 34.801 1.00 26.95 114 PRO B C 1
ATOM 1864 O O . PRO B 1 108 ? -11.212 13.008 35.242 1.00 26.60 114 PRO B O 1
ATOM 1868 N N . ILE B 1 109 ? -10.672 15.170 35.574 1.00 25.76 115 ILE B N 1
ATOM 1869 C CA . ILE B 1 109 ? -10.746 15.090 37.026 1.00 24.97 115 ILE B CA 1
ATOM 1870 C C . ILE B 1 109 ? -11.885 15.972 37.510 1.00 32.75 115 ILE B C 1
ATOM 1871 O O . ILE B 1 109 ? -11.936 17.161 37.193 1.00 27.59 115 ILE B O 1
ATOM 1887 N N . ASN B 1 111 ? -14.364 17.637 40.595 1.00 45.93 117 ASN B N 1
ATOM 1888 C CA . ASN B 1 111 ? -14.370 18.081 41.984 1.00 48.88 117 ASN B CA 1
ATOM 1889 C C . ASN B 1 111 ? -15.536 17.439 42.729 1.00 51.45 117 ASN B C 1
ATOM 1890 O O . ASN B 1 111 ? -16.234 16.587 42.179 1.00 45.15 117 ASN B O 1
ATOM 1895 N N . GLU B 1 112 ? -15.748 17.846 43.976 1.00 52.21 118 GLU B N 1
ATOM 1896 C CA . GLU B 1 112 ? -16.807 17.268 44.798 1.00 56.09 118 GLU B CA 1
ATOM 1897 C C . GLU B 1 112 ? -18.196 17.532 44.212 1.00 58.47 118 GLU B C 1
ATOM 1898 O O . GLU B 1 112 ? -19.140 16.787 44.476 1.00 59.48 118 GLU B O 1
ATOM 1915 N N . ARG B 1 114 ? -18.834 17.377 41.107 1.00 54.81 120 ARG B N 1
ATOM 1916 C CA . ARG B 1 114 ? -18.915 16.538 39.907 1.00 52.81 120 ARG B CA 1
ATOM 1917 C C . ARG B 1 114 ? -18.701 17.313 38.604 1.00 52.13 120 ARG B C 1
ATOM 1918 O O . ARG B 1 114 ? -19.089 16.850 37.531 1.00 51.10 120 ARG B O 1
ATOM 1926 N N . ASP B 1 115 ? -18.078 18.483 38.698 1.00 46.84 121 ASP B N 1
ATOM 1927 C CA . ASP B 1 115 ? -17.678 19.232 37.510 1.00 42.53 121 ASP B CA 1
ATOM 1928 C C . ASP B 1 115 ? -16.217 18.952 37.182 1.00 38.56 121 ASP B C 1
ATOM 1929 O O . ASP B 1 115 ? -15.376 18.913 38.078 1.00 37.31 121 ASP B O 1
ATOM 1934 N N . VAL B 1 116 ? -15.917 18.759 35.902 1.00 37.33 122 VAL B N 1
ATOM 1935 C CA . VAL B 1 116 ? -14.537 18.579 35.469 1.00 33.40 122 VAL B CA 1
ATOM 1936 C C . VAL B 1 116 ? -13.774 19.885 35.656 1.00 34.04 122 VAL B C 1
ATOM 1937 O O . VAL B 1 116 ? -14.142 20.910 35.084 1.00 32.11 122 VAL B O 1
ATOM 1941 N N . VAL B 1 117 ? -12.712 19.849 36.454 1.00 30.01 123 VAL B N 1
ATOM 1942 C CA . VAL B 1 117 ? -11.935 21.053 36.735 1.00 28.63 123 VAL B CA 1
ATOM 1943 C C . VAL B 1 117 ? -10.479 20.931 36.284 1.00 28.04 123 VAL B C 1
ATOM 1944 O O . VAL B 1 117 ? -9.802 21.939 36.079 1.00 27.29 123 VAL B O 1
ATOM 1948 N N . LEU B 1 118 ? -10.003 19.701 36.119 1.00 24.93 124 LEU B N 1
ATOM 1949 C CA . LEU B 1 118 ? -8.648 19.471 35.634 1.00 23.34 124 LEU B CA 1
ATOM 1950 C C . LEU B 1 118 ? -8.615 18.313 34.648 1.00 25.93 124 LEU B C 1
ATOM 1951 O O . LEU B 1 118 ? -9.530 17.489 34.609 1.00 26.11 124 LEU B O 1
ATOM 1956 N N . PHE B 1 119 ? -7.561 18.275 33.841 1.00 21.18 125 PHE B N 1
ATOM 1957 C CA . PHE B 1 119 ? -7.229 17.099 33.053 1.00 21.70 125 PHE B CA 1
ATOM 1958 C C . PHE B 1 119 ? -5.901 16.548 33.550 1.00 22.24 125 PHE B C 1
ATOM 1959 O O . PHE B 1 119 ? -4.921 17.282 33.670 1.00 20.24 125 PHE B O 1
ATOM 1967 N N . LEU B 1 120 ? -5.877 15.257 33.857 1.00 19.49 126 LEU B N 1
ATOM 1968 C CA . LEU B 1 120 ? -4.630 14.561 34.129 1.00 18.05 126 LEU B CA 1
ATOM 1969 C C . LEU B 1 120 ? -4.165 13.915 32.830 1.00 19.99 126 LEU B C 1
ATOM 1970 O O . LEU B 1 120 ? -4.800 12.990 32.331 1.00 20.55 126 LEU B O 1
ATOM 1975 N N . ALA B 1 121 ? -3.069 14.423 32.274 1.00 18.01 127 ALA B N 1
ATOM 1976 C CA . ALA B 1 121 ? -2.533 13.914 31.019 1.00 17.37 127 ALA B CA 1
ATOM 1977 C C . ALA B 1 121 ? -1.125 13.374 31.242 1.00 19.28 127 ALA B C 1
ATOM 1978 O O . ALA B 1 121 ? -0.219 14.115 31.626 1.00 19.16 127 ALA B O 1
ATOM 1980 N N . SER B 1 122 ? -0.948 12.078 31.006 1.00 17.34 128 SER B N 1
ATOM 1981 C CA . SER B 1 122 ? 0.326 11.422 31.264 1.00 13.24 128 SER B CA 1
ATOM 1982 C C . SER B 1 122 ? 0.901 10.790 30.004 1.00 17.97 128 SER B C 1
ATOM 1983 O O . SER B 1 122 ? 0.188 10.562 29.024 1.00 15.74 128 SER B O 1
ATOM 1986 N N . HIS B 1 123 ? 2.197 10.496 30.051 1.00 17.61 129 HIS B N 1
ATOM 1987 C CA . HIS B 1 123 ? 2.955 10.144 28.860 1.00 15.83 129 HIS B CA 1
ATOM 1988 C C . HIS B 1 123 ? 3.965 9.039 29.143 1.00 18.52 129 HIS B C 1
ATOM 1989 O O . HIS B 1 123 ? 4.776 9.148 30.063 1.00 20.96 129 HIS B O 1
ATOM 2007 N N . ASP B 1 125 ? 6.934 6.739 27.047 1.00 16.22 131 ASP B N 1
ATOM 2008 C CA . ASP B 1 125 ? 7.680 6.466 25.830 1.00 17.54 131 ASP B CA 1
ATOM 2009 C C . ASP B 1 125 ? 7.693 4.962 25.579 1.00 19.14 131 ASP B C 1
ATOM 2010 O O . ASP B 1 125 ? 8.332 4.210 26.316 1.00 20.00 131 ASP B O 1
ATOM 2015 N N . ILE B 1 126 ? 6.985 4.529 24.540 1.00 17.54 132 ILE B N 1
ATOM 2016 C CA . ILE B 1 126 ? 6.858 3.105 24.241 1.00 19.87 132 ILE B CA 1
ATOM 2017 C C . ILE B 1 126 ? 7.632 2.728 22.983 1.00 21.92 132 ILE B C 1
ATOM 2018 O O . ILE B 1 126 ? 7.455 1.638 22.437 1.00 21.39 132 ILE B O 1
ATOM 2023 N N . THR B 1 127 ? 8.504 3.628 22.543 1.00 19.18 133 THR B N 1
ATOM 2024 C CA . THR B 1 127 ? 9.307 3.412 21.346 1.00 23.23 133 THR B CA 1
ATOM 2025 C C . THR B 1 127 ? 10.052 2.077 21.416 1.00 22.45 133 THR B C 1
ATOM 2026 O O . THR B 1 127 ? 10.138 1.352 20.426 1.00 22.63 133 THR B O 1
ATOM 2030 N N . HIS B 1 128 ? 10.582 1.756 22.594 1.00 21.46 134 HIS B N 1
ATOM 2031 C CA . HIS B 1 128 ? 11.446 0.588 22.753 1.00 25.26 134 HIS B CA 1
ATOM 2032 C C . HIS B 1 128 ? 10.752 -0.582 23.446 1.00 29.26 134 HIS B C 1
ATOM 2033 O O . HIS B 1 128 ? 11.286 -1.689 23.481 1.00 31.12 134 HIS B O 1
ATOM 2040 N N . THR B 1 129 ? 9.567 -0.334 23.997 1.00 29.89 135 THR B N 1
ATOM 2041 C CA . THR B 1 129 ? 8.843 -1.362 24.739 1.00 34.30 135 THR B CA 1
ATOM 2042 C C . THR B 1 129 ? 7.634 -1.911 23.978 1.00 35.74 135 THR B C 1
ATOM 2043 O O . THR B 1 129 ? 7.129 -2.982 24.308 1.00 37.75 135 THR B O 1
#

Secondary structure (DSSP, 8-state):
--HHHHHHHTTTTS---EEEEETTSTT--EEEE-HHHHHHH---HHHHT--TT-GGG--TT----------------EEEE-----EEEE-EEEE-------EEEEE-----/---HHHHHHHTTTTS---EEEEETTSTT--EEEE-HHHHHHH---HHHHT--TT-GGG--TT----------------EEEE-----EEEE-EEEE-------EEEEE---S--

InterPro domains:
  IPR000014 PAS domain [PF13426] (38-134)
  IPR000014 PAS domain [PS50112] (35-89)
  IPR000014 PAS domain [TIGR00229] (41-139)
  IPR000014 PAS domain [cd00130] (36-132)
  IPR000595 Cyclic nucleotide-binding domain [PS50042] (586-650)
  IPR000595 Cyclic nucleotide-binding domain [SM00100] (586-719)
  IPR000595 Cyclic nucleotide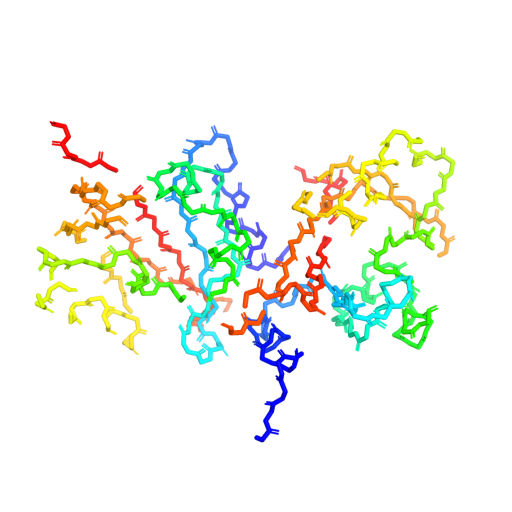-binding domain [cd00038] (586-715)
  IPR000700 PAS-associated, C-terminal [PS50113] (92-144)
  IPR001610 PAC motif [SM00086] (93-135)
  IPR003938 Potassium channel, voltage-dependent, EAG/ELK/ERG-like [PR01463] (262-271)
  IPR003938 Potassium channel, voltage-dependent, EAG/ELK/ERG-like [PR01463] (280-287)
  IPR003938 Potassium channel, voltage-dependent, EAG/ELK/ERG-like [PR01463] (302-312)
  IPR003938 Potassium channel, voltage-dependent, EAG/ELK/ERG-like [PR01463] (313-322)
  IPR003938 Potassium channel, voltage-dependent, EAG/ELK/ERG-like [PR01463] (408-418)
  IPR003938 Potassium channel, voltage-dependent, EAG/ELK/ERG-like [PR01463] (456-473)
  IPR003938 Potassium channel, voltage-dependent, EAG/ELK/ERG-like [PR01463] (482-493)
  IPR003938 Potassium channel, voltage-dependent, EAG/ELK/ERG-like [PR01463] (500-509)
  IPR003938 Potassium chann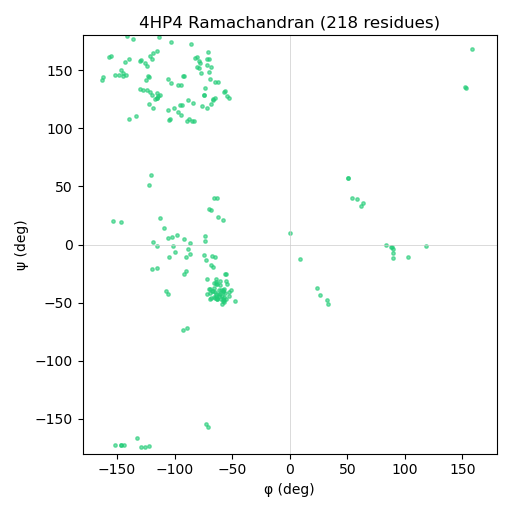el, voltage-dependent, EAG/ELK/ERG-like [PR01463] (550-557)
  IPR003938 Potassium channel, voltage-dependent, EAG/ELK/ERG-like [PR01463] (684-692)
  IPR003950 Potassium channel, voltage-dependent, ELK [PR01465] (100-109)

Solvent-accessible surface area: 13825 Å² total

Organism: Drosophila melanogaster (NCBI:txid7227)

Sequence (226 aa):
NTFLDTIATRFDGTHSNFVLGNAQANGNPIVYCSDGFVDLTGYSRAQIMQGCCSCHFLYGPDTEEHQQIESLSNMMELLEVIFYEGAPFWCLFDDIVPINERDVVLFLASHDITHQNTFLDTIATRFDGTHSNFVLGNAQANGNPIVYCSDGFVDLTGYSRAQIMQGCCSCHFLYGPDTEEHQQIESLSNMELLEVIFYEGAPFWCLFDIVPINERDVVLFLASHDITHT

Nearest PDB structures (foldseek):
  4hp4-assembly1_A  TM=1.002E+00  e=3.587E-19  Drosophila melanogaster
  4llo-assembly3_F  TM=8.895E-01  e=2.475E-10  Mus musculus
  2l0w-assembly1_A  TM=7.991E-01  e=3.645E-11  Homo sapiens
  2z6c-assembly1_B  TM=8.639E-01  e=1.141E-08  Arabidopsis thaliana
  5a8b-assembly2_C  TM=8.455E-01  e=4.259E-08  Phaeodactylum tricornutum